Protein 3SG0 (pdb70)

Organism: Rhodopseudomonas palustris (strain HaA2) (NCBI:txid316058)

Structure (mmCIF, N/CA/C/O backbone):
data_3SG0
#
_entry.id   3SG0
#
_cell.length_a   62.494
_cell.length_b   70.301
_cell.length_c   98.265
_cell.angle_alpha   90.00
_cell.angle_beta   90.00
_cell.angle_gamma   90.00
#
_symmetry.space_group_name_H-M   'P 21 21 21'
#
loop_
_entity.id
_entity.type
_entity.pdbx_description
1 polymer 'Extracellular ligand-binding receptor'
2 non-polymer 'BENZOYL-FORMIC ACID'
3 water water
#
loop_
_atom_site.group_PDB
_atom_site.id
_atom_site.type_symbol
_atom_site.label_atom_id
_atom_site.label_alt_id
_atom_site.label_comp_id
_atom_site.label_asym_id
_atom_site.label_entity_id
_atom_site.label_seq_id
_atom_site.pdbx_PDB_ins_code
_atom_site.Cartn_x
_atom_site.Cartn_y
_atom_site.Cartn_z
_atom_site.occupancy
_atom_site.B_iso_or_equiv
_atom_site.auth_seq_id
_atom_site.auth_comp_id
_atom_site.auth_asym_id
_atom_site.auth_atom_id
_atom_site.pdbx_PDB_model_num
ATOM 1 N N . GLN A 1 25 ? 19.734 -48.183 -17.151 1.00 45.50 22 GLN A N 1
ATOM 2 C CA . GLN A 1 25 ? 20.704 -47.155 -16.789 1.00 43.83 22 GLN A CA 1
ATOM 3 C C . GLN A 1 25 ? 20.015 -45.826 -16.488 1.00 39.92 22 GLN A C 1
ATOM 4 O O . GLN A 1 25 ? 19.018 -45.475 -17.121 1.00 41.39 22 GLN A O 1
ATOM 6 N N . ALA A 1 26 ? 20.551 -45.090 -15.519 1.00 33.49 23 ALA A N 1
ATOM 7 C CA . ALA A 1 26 ? 19.994 -43.793 -15.149 1.00 29.01 23 ALA A CA 1
ATOM 8 C C . ALA A 1 26 ? 20.079 -42.805 -16.307 1.00 24.71 23 ALA A C 1
ATOM 9 O O . ALA A 1 26 ? 21.062 -42.787 -17.047 1.00 25.30 23 ALA A O 1
ATOM 11 N N . GLU A 1 27 ? 19.035 -41.995 -16.461 1.00 21.09 24 GLU A N 1
ATOM 12 C CA . GLU A 1 27 ? 19.050 -40.881 -17.397 1.00 19.00 24 GLU A CA 1
ATOM 13 C C . GLU A 1 27 ? 19.847 -39.767 -16.736 1.00 13.27 24 GLU A C 1
ATOM 14 O O . GLU A 1 27 ? 20.316 -39.939 -15.616 1.00 16.65 24 GLU A O 1
ATOM 20 N N . ILE A 1 28 ? 19.997 -38.632 -17.412 1.00 12.47 25 ILE A N 1
ATOM 21 C CA . ILE A 1 28 ? 20.651 -37.480 -16.800 1.00 11.50 25 ILE A CA 1
ATOM 22 C C . ILE A 1 28 ? 19.683 -36.846 -15.807 1.00 11.96 25 ILE A C 1
ATOM 23 O O . ILE A 1 28 ? 18.500 -36.673 -16.108 1.00 13.10 25 ILE A O 1
ATOM 28 N N . LYS A 1 29 ? 20.179 -36.510 -14.621 1.00 10.59 26 LYS A N 1
ATOM 29 C CA . LYS A 1 29 ? 19.330 -35.944 -13.572 1.00 10.56 26 LYS A CA 1
ATOM 30 C C . LYS A 1 29 ? 19.900 -34.634 -13.083 1.00 10.02 26 LYS A C 1
ATOM 31 O O . LYS A 1 29 ? 21.092 -34.539 -12.780 1.00 11.10 26 LYS A O 1
ATOM 37 N N . ILE A 1 30 ? 19.053 -33.613 -13.032 1.00 9.68 27 ILE A N 1
ATOM 38 C CA . ILE A 1 30 ? 19.467 -32.276 -12.636 1.00 9.45 27 ILE A CA 1
ATOM 39 C C . ILE A 1 30 ? 18.633 -31.880 -11.427 1.00 8.68 27 ILE A C 1
ATOM 40 O O . ILE A 1 30 ? 17.395 -31.908 -11.492 1.00 10.28 27 ILE A O 1
ATOM 45 N N . GLY A 1 31 ? 19.283 -31.539 -10.321 1.00 8.64 28 GLY A N 1
ATOM 46 C CA . GLY A 1 31 ? 18.580 -31.083 -9.133 1.00 9.28 28 GLY A CA 1
ATOM 47 C C . GLY A 1 31 ? 18.619 -29.578 -9.036 1.00 9.27 28 GLY A C 1
ATOM 48 O O . GLY A 1 31 ? 19.652 -28.973 -9.326 1.00 10.81 28 GLY A O 1
ATOM 49 N N . ILE A 1 32 ? 17.516 -28.967 -8.618 1.00 8.45 29 ILE A N 1
ATOM 50 C CA . ILE A 1 32 ? 17.438 -27.518 -8.503 1.00 9.00 29 ILE A CA 1
ATOM 51 C C . ILE A 1 32 ? 16.804 -27.154 -7.167 1.00 8.51 29 ILE A C 1
ATOM 52 O O . ILE A 1 32 ? 15.764 -27.706 -6.802 1.00 9.49 29 ILE A O 1
ATOM 57 N N . THR A 1 33 ? 17.437 -26.252 -6.428 1.00 7.86 30 THR A N 1
ATOM 58 C CA . THR A 1 33 ? 16.818 -25.644 -5.258 1.00 8.16 30 THR A CA 1
ATOM 59 C C . THR A 1 33 ? 16.753 -24.150 -5.503 1.00 7.93 30 THR A C 1
ATOM 60 O O . THR A 1 33 ? 17.735 -23.530 -5.930 1.00 8.39 30 THR A O 1
ATOM 72 N N . SER A 1 35 ? 14.577 -20.242 -4.323 1.00 7.91 32 SER A N 1
ATOM 73 C CA . SER A 1 35 ? 13.823 -19.537 -3.293 1.00 8.42 32 SER A CA 1
ATOM 74 C C . SER A 1 35 ? 12.473 -19.088 -3.843 1.00 8.51 32 SER A C 1
ATOM 75 O O . SER A 1 35 ? 12.254 -17.920 -4.123 1.00 9.18 32 SER A O 1
ATOM 78 N N . ALA A 1 36 ? 11.583 -20.052 -4.043 1.00 8.50 33 ALA A N 1
ATOM 79 C CA . ALA A 1 36 ? 10.282 -19.789 -4.653 1.00 9.72 33 ALA A CA 1
ATOM 80 C C . ALA A 1 36 ? 9.287 -19.147 -3.690 1.00 10.38 33 ALA A C 1
ATOM 81 O O . ALA A 1 36 ? 8.261 -18.624 -4.119 1.00 14.15 33 ALA A O 1
ATOM 83 N N . SER A 1 37 ? 9.589 -19.182 -2.400 1.00 9.17 34 SER A N 1
ATOM 84 C CA . SER A 1 37 ? 8.814 -18.480 -1.385 1.00 9.38 34 SER A CA 1
ATOM 85 C C . SER A 1 37 ? 9.806 -17.811 -0.437 1.00 9.56 34 SER A C 1
ATOM 86 O O . SER A 1 37 ? 11.020 -18.019 -0.546 1.00 9.55 34 SER A O 1
ATOM 89 N N . GLY A 1 38 ? 9.307 -16.983 0.476 1.00 9.41 35 GLY A N 1
ATOM 90 C CA . GLY A 1 38 ? 10.169 -16.174 1.320 1.00 9.56 35 GLY A CA 1
ATOM 91 C C . GLY A 1 38 ? 10.554 -14.887 0.615 1.00 8.31 35 GLY A C 1
ATOM 92 O O . GLY A 1 38 ? 10.050 -14.589 -0.464 1.00 8.72 35 GLY A O 1
ATOM 93 N N . PRO A 1 39 ? 11.473 -14.119 1.206 1.00 8.40 36 PRO A N 1
ATOM 94 C CA . PRO A 1 39 ? 11.811 -12.818 0.608 1.00 9.30 36 PRO A CA 1
ATOM 95 C C . PRO A 1 39 ? 12.562 -12.915 -0.724 1.00 8.20 36 PRO A C 1
ATOM 96 O O . PRO A 1 39 ? 12.733 -11.896 -1.403 1.00 8.67 36 PRO A O 1
ATOM 100 N N . GLY A 1 40 ? 12.996 -14.114 -1.097 1.00 7.85 37 GLY A N 1
ATOM 101 C CA . GLY A 1 40 ? 13.594 -14.328 -2.400 1.00 7.97 37 GLY A CA 1
ATOM 102 C C . GLY A 1 40 ? 12.612 -14.668 -3.502 1.00 8.03 37 GLY A C 1
ATOM 103 O O . GLY A 1 40 ? 13.057 -14.929 -4.621 1.00 8.18 37 GLY A O 1
ATOM 104 N N . ALA A 1 41 ? 11.307 -14.648 -3.228 1.00 8.02 38 ALA A N 1
ATOM 105 C CA . ALA A 1 41 ? 10.313 -15.162 -4.171 1.00 8.19 38 ALA A CA 1
ATOM 106 C C . ALA A 1 41 ? 10.348 -14.522 -5.556 1.00 8.02 38 ALA A C 1
ATOM 107 O O . ALA A 1 41 ? 10.088 -15.210 -6.548 1.00 8.88 38 ALA A O 1
ATOM 109 N N . ALA A 1 42 ? 10.633 -13.228 -5.647 1.00 8.21 39 ALA A N 1
ATOM 110 C CA . ALA A 1 42 ? 10.669 -12.596 -6.964 1.00 8.42 39 ALA A CA 1
ATOM 111 C C . ALA A 1 42 ? 11.843 -13.095 -7.810 1.00 8.66 39 ALA A C 1
ATOM 112 O O . ALA A 1 42 ? 11.888 -12.859 -9.027 1.00 9.32 39 ALA A O 1
ATOM 114 N N . LEU A 1 43 ? 12.793 -13.771 -7.163 1.00 8.32 40 LEU A N 1
ATOM 115 C CA . LEU A 1 43 ? 13.899 -14.413 -7.865 1.00 8.19 40 LEU A CA 1
ATOM 116 C C . LEU A 1 43 ? 13.590 -15.888 -8.121 1.00 8.61 40 LEU A C 1
ATOM 117 O O . LEU A 1 43 ? 13.751 -16.387 -9.237 1.00 8.91 40 LEU A O 1
ATOM 122 N N . GLY A 1 44 ? 13.140 -16.604 -7.095 1.00 8.38 41 GLY A N 1
ATOM 123 C CA . GLY A 1 44 ? 12.941 -18.035 -7.228 1.00 9.07 41 GLY A CA 1
ATOM 124 C C . GLY A 1 44 ? 11.690 -18.472 -7.959 1.00 8.99 41 GLY A C 1
ATOM 125 O O . GLY A 1 44 ? 11.683 -19.535 -8.582 1.00 10.02 41 GLY A O 1
ATOM 126 N N . GLN A 1 45 ? 10.620 -17.691 -7.891 1.00 9.17 42 GLN A N 1
ATOM 127 C CA . GLN A 1 45 ? 9.416 -18.065 -8.625 1.00 10.47 42 GLN A CA 1
ATOM 128 C C . GLN A 1 45 ? 9.637 -18.099 -10.143 1.00 9.38 42 GLN A C 1
ATOM 129 O O . GLN A 1 45 ? 9.228 -19.046 -10.801 1.00 9.92 42 GLN A O 1
ATOM 135 N N . PRO A 1 46 ? 10.298 -17.073 -10.708 1.00 9.62 43 PRO A N 1
ATOM 136 C CA . PRO A 1 46 ? 10.624 -17.132 -12.138 1.00 9.35 43 PRO A CA 1
ATOM 137 C C . PRO A 1 46 ? 11.452 -18.371 -12.485 1.00 8.18 43 PRO A C 1
ATOM 138 O O . PRO A 1 46 ? 11.273 -18.964 -13.551 1.00 9.44 43 PRO A O 1
ATOM 142 N N . GLN A 1 47 ? 12.363 -18.748 -11.598 1.00 8.04 44 GLN A N 1
ATOM 143 C CA . GLN A 1 47 ? 13.181 -19.939 -11.801 1.00 8.35 44 GLN A CA 1
ATOM 144 C C . GLN A 1 47 ? 12.311 -21.195 -11.782 1.00 8.53 44 GLN A C 1
ATOM 145 O O . GLN A 1 47 ? 12.441 -22.058 -12.642 1.00 9.39 44 GLN A O 1
ATOM 151 N N . SER A 1 48 ? 11.388 -21.274 -10.835 1.00 9.41 45 SER A N 1
ATOM 152 C CA A SER A 1 48 ? 10.476 -22.409 -10.757 0.68 10.01 45 SER A CA 1
ATOM 153 C CA B SER A 1 48 ? 10.493 -22.423 -10.764 0.32 9.85 45 SER A CA 1
ATOM 154 C C . SER A 1 48 ? 9.684 -22.564 -12.053 1.00 9.87 45 SER A C 1
ATOM 155 O O . SER A 1 48 ? 9.467 -23.675 -12.539 1.00 11.45 45 SER A O 1
ATOM 160 N N . LYS A 1 49 ? 9.250 -21.441 -12.621 1.00 9.65 46 LYS A N 1
ATOM 161 C CA . LYS A 1 49 ? 8.458 -21.458 -13.848 1.00 10.59 46 LYS A CA 1
ATOM 162 C C . LYS A 1 49 ? 9.275 -21.758 -15.092 1.00 10.34 46 LYS A C 1
ATOM 163 O O . LYS A 1 49 ? 8.737 -22.163 -16.119 1.00 11.60 46 LYS A O 1
ATOM 169 N N . THR A 1 50 ? 10.585 -21.577 -14.990 1.00 9.70 47 THR A N 1
ATOM 170 C CA . THR A 1 50 ? 11.485 -21.850 -16.103 1.00 9.83 47 THR A CA 1
ATOM 171 C C . THR A 1 50 ? 11.778 -23.344 -16.268 1.00 10.18 47 THR A C 1
ATOM 172 O O . THR A 1 50 ? 12.119 -23.793 -17.360 1.00 10.62 47 THR A O 1
ATOM 176 N N . VAL A 1 51 ? 11.618 -24.119 -15.194 1.00 10.29 48 VAL A N 1
ATOM 177 C CA . VAL A 1 51 ? 11.949 -25.541 -15.247 1.00 10.83 48 VAL A CA 1
ATOM 178 C C . VAL A 1 51 ? 11.261 -26.245 -16.419 1.00 11.13 48 VAL A C 1
ATOM 179 O O . VAL A 1 51 ? 11.892 -27.021 -17.138 1.00 12.51 48 VAL A O 1
ATOM 183 N N . ALA A 1 52 ? 9.979 -25.955 -16.628 1.00 11.21 49 ALA A N 1
ATOM 184 C CA . ALA A 1 52 ? 9.205 -26.617 -17.674 1.00 12.49 49 ALA A CA 1
ATOM 185 C C . ALA A 1 52 ? 9.690 -26.287 -19.083 1.00 12.44 49 ALA A C 1
ATOM 186 O O . ALA A 1 52 ? 9.315 -26.966 -20.047 1.00 14.44 49 ALA A O 1
ATOM 188 N N . ALA A 1 53 ? 10.502 -25.241 -19.211 1.00 12.13 50 ALA A N 1
ATOM 189 C CA . ALA A 1 53 ? 11.015 -24.814 -20.508 1.00 12.53 50 ALA A CA 1
ATOM 190 C C . ALA A 1 53 ? 12.366 -25.437 -20.836 1.00 12.37 50 ALA A C 1
ATOM 191 O O . ALA A 1 53 ? 12.867 -25.277 -21.940 1.00 12.93 50 ALA A O 1
ATOM 193 N N . LEU A 1 54 ? 12.958 -26.144 -19.877 1.00 12.82 51 LEU A N 1
ATOM 194 C CA . LEU A 1 54 ? 14.305 -26.683 -20.047 1.00 12.45 51 LEU A CA 1
ATOM 195 C C . LEU A 1 54 ? 14.299 -27.925 -20.930 1.00 14.43 51 LEU A C 1
ATOM 196 O O . LEU A 1 54 ? 13.302 -28.633 -20.994 1.00 15.03 51 LEU A O 1
ATOM 201 N N . PRO A 1 55 ? 15.422 -28.193 -21.618 1.00 15.25 52 PRO A N 1
ATOM 202 C CA . PRO A 1 55 ? 15.455 -29.306 -22.574 1.00 17.24 52 PRO A CA 1
ATOM 203 C C . PRO A 1 55 ? 15.262 -30.667 -21.906 1.00 17.23 52 PRO A C 1
ATOM 204 O O . PRO A 1 55 ? 15.877 -30.938 -20.875 1.00 18.99 52 PRO A O 1
ATOM 208 N N . LYS A 1 56 ? 14.425 -31.513 -22.493 1.00 18.64 53 LYS A N 1
ATOM 209 C CA A LYS A 1 56 ? 14.126 -32.815 -21.909 0.56 20.43 53 LYS A CA 1
ATOM 210 C CA B LYS A 1 56 ? 14.119 -32.815 -21.913 0.44 21.02 53 LYS A CA 1
ATOM 211 C C . LYS A 1 56 ? 15.010 -33.923 -22.471 1.00 15.29 53 LYS A C 1
ATOM 212 O O . LYS A 1 56 ? 14.953 -35.062 -22.017 1.00 15.58 53 LYS A O 1
ATOM 223 N N . GLU A 1 57 ? 15.833 -33.573 -23.451 1.00 15.51 54 GLU A N 1
ATOM 224 C CA . GLU A 1 57 ? 16.809 -34.503 -24.000 1.00 15.80 54 GLU A CA 1
ATOM 225 C C . G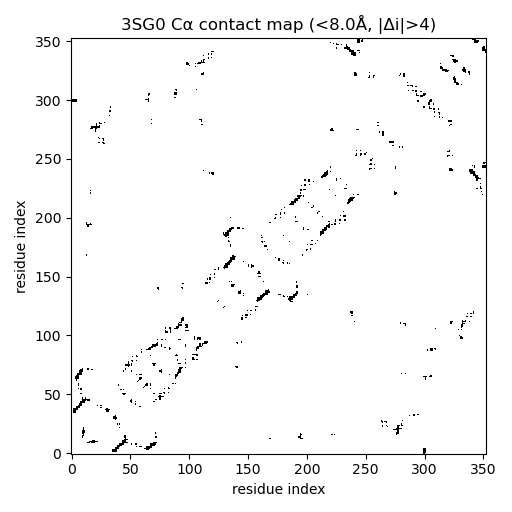LU A 1 57 ? 18.067 -33.733 -24.368 1.00 15.43 54 GLU A C 1
ATOM 226 O O . GLU A 1 57 ? 17.993 -32.666 -24.973 1.00 16.92 54 GLU A O 1
ATOM 232 N N . ILE A 1 58 ? 19.222 -34.273 -23.995 1.00 14.80 55 ILE A N 1
ATOM 233 C CA . ILE A 1 58 ? 20.502 -33.656 -24.325 1.00 14.75 55 ILE A CA 1
ATOM 234 C C . ILE A 1 58 ? 21.488 -34.758 -24.670 1.00 13.89 55 ILE A C 1
ATOM 235 O O . ILE A 1 58 ? 21.601 -35.736 -23.938 1.00 14.79 55 ILE A O 1
ATOM 240 N N . GLY A 1 59 ? 22.198 -34.601 -25.783 1.00 17.03 56 GLY A N 1
ATOM 241 C CA . GLY A 1 59 ? 23.198 -35.578 -26.187 1.00 16.33 56 GLY A CA 1
ATOM 242 C C . GLY A 1 59 ? 22.621 -36.962 -26.424 1.00 17.55 56 GLY A C 1
ATOM 243 O O . GLY A 1 59 ? 23.329 -37.964 -26.319 1.00 18.06 56 GLY A O 1
ATOM 244 N N . GLY A 1 60 ? 21.329 -37.020 -26.734 1.00 18.13 57 GLY A N 1
ATOM 245 C CA . GLY A 1 60 ? 20.652 -38.282 -26.975 1.00 21.82 57 GLY A CA 1
ATOM 246 C C . GLY A 1 60 ? 20.124 -38.957 -25.722 1.00 24.93 57 GLY A C 1
ATOM 247 O O . GLY A 1 60 ? 19.538 -40.040 -25.789 1.00 26.90 57 GLY A O 1
ATOM 248 N N . GLU A 1 61 ? 20.325 -38.317 -24.573 1.00 17.93 58 GLU A N 1
ATOM 249 C CA . GLU A 1 61 ? 19.878 -38.870 -23.303 1.00 17.75 58 GLU A CA 1
ATOM 250 C C . GLU A 1 61 ? 18.710 -38.078 -22.751 1.00 15.87 58 GLU A C 1
ATOM 251 O O . GLU A 1 61 ? 18.666 -36.850 -22.874 1.00 16.01 58 GLU A O 1
ATOM 257 N N . LYS A 1 62 ? 17.774 -38.776 -22.122 1.00 15.45 59 LYS A N 1
ATOM 258 C CA A LYS A 1 62 ? 16.694 -38.105 -21.415 0.55 16.15 59 LYS A CA 1
ATOM 259 C CA B LYS A 1 62 ? 16.693 -38.107 -21.416 0.45 16.96 59 LYS A CA 1
ATOM 260 C C . LYS A 1 62 ? 17.256 -37.338 -20.225 1.00 14.58 59 LYS A C 1
ATOM 261 O O . LYS A 1 62 ? 18.224 -37.773 -19.598 1.00 14.38 59 LYS A O 1
ATOM 272 N N . VAL A 1 63 ? 16.645 -36.198 -19.928 1.00 12.98 60 VAL A N 1
ATOM 273 C CA . VAL A 1 63 ? 17.029 -35.384 -18.785 1.00 12.82 60 VAL A CA 1
ATOM 274 C C . VAL A 1 63 ? 15.798 -35.197 -17.912 1.00 15.21 60 VAL A C 1
ATOM 275 O O . VAL A 1 63 ? 14.729 -34.833 -18.410 1.00 16.35 60 VAL A O 1
ATOM 279 N N . THR A 1 64 ? 15.942 -35.470 -16.619 1.00 12.62 61 THR A N 1
ATOM 280 C CA . THR A 1 64 ? 14.872 -35.284 -15.653 1.00 12.21 61 THR A CA 1
ATOM 281 C C . THR A 1 64 ? 15.303 -34.218 -14.648 1.00 11.49 61 THR A C 1
ATOM 282 O O . THR A 1 64 ? 16.429 -34.258 -14.141 1.00 11.87 61 THR A O 1
ATOM 286 N N . TYR A 1 65 ? 14.404 -33.281 -14.354 1.00 11.48 62 TYR A N 1
ATOM 287 C CA . TYR A 1 65 ? 14.666 -32.196 -13.418 1.00 10.84 62 TYR A CA 1
ATOM 288 C C . TYR A 1 65 ? 13.913 -32.441 -12.124 1.00 11.11 62 TYR A C 1
ATOM 289 O O . TYR A 1 65 ? 12.748 -32.852 -12.141 1.00 13.06 62 TYR A O 1
ATOM 298 N N . PHE A 1 66 ? 14.582 -32.180 -11.007 1.00 10.31 63 PHE A N 1
ATOM 299 C CA . PHE A 1 66 ? 13.999 -32.311 -9.680 1.00 10.75 63 PHE A CA 1
ATOM 300 C C . PHE A 1 66 ? 14.131 -30.977 -8.989 1.00 10.17 63 PHE A C 1
ATOM 301 O O . PHE A 1 66 ? 15.220 -30.632 -8.528 1.00 12.45 63 PHE A O 1
ATOM 309 N N . ALA A 1 67 ? 13.039 -30.220 -8.925 1.00 11.04 64 ALA A N 1
ATOM 310 C CA . ALA A 1 67 ? 13.053 -28.854 -8.421 1.00 11.84 64 ALA A CA 1
ATOM 311 C C . ALA A 1 67 ? 12.392 -28.768 -7.051 1.00 11.36 64 ALA A C 1
ATOM 312 O O . ALA A 1 67 ? 11.305 -29.315 -6.844 1.00 14.23 64 ALA A O 1
ATOM 314 N N . LEU A 1 68 ? 13.045 -28.080 -6.123 1.00 9.80 65 LEU A N 1
ATOM 315 C CA . LEU A 1 68 ? 12.580 -27.952 -4.747 1.00 11.14 65 LEU A CA 1
ATOM 316 C C . LEU A 1 68 ? 12.652 -26.506 -4.300 1.00 9.60 65 LEU A C 1
ATOM 317 O O . LEU A 1 68 ? 13.607 -25.796 -4.612 1.00 11.24 65 LEU A O 1
ATOM 322 N N . ASP A 1 69 ? 11.650 -26.074 -3.547 1.00 10.19 66 ASP A N 1
ATOM 323 C CA . ASP A 1 69 ? 11.640 -24.747 -2.951 1.00 8.89 66 ASP A CA 1
ATOM 324 C C . ASP A 1 69 ? 12.446 -24.781 -1.653 1.00 8.57 66 ASP A C 1
ATOM 325 O O . ASP A 1 69 ? 12.243 -25.662 -0.810 1.00 10.41 66 ASP A O 1
ATOM 330 N N . ASP A 1 70 ? 13.366 -23.837 -1.481 1.00 8.77 67 ASP A N 1
ATOM 331 C CA . ASP A 1 70 ? 14.100 -23.711 -0.222 1.00 8.72 67 ASP A CA 1
ATOM 332 C C . ASP A 1 70 ? 13.604 -22.574 0.665 1.00 8.70 67 ASP A C 1
ATOM 333 O O . ASP A 1 70 ? 14.174 -22.330 1.722 1.00 9.11 67 ASP A O 1
ATOM 338 N N . GLU A 1 71 ? 12.549 -21.881 0.242 1.00 8.78 68 GLU A N 1
ATOM 339 C CA . GLU A 1 71 ? 11.877 -20.907 1.105 1.00 8.79 68 GLU A CA 1
ATOM 340 C C . GLU A 1 71 ? 12.785 -19.737 1.471 1.00 8.67 68 GLU A C 1
ATOM 341 O O . GLU A 1 71 ? 12.521 -19.033 2.443 1.00 10.24 68 GLU A O 1
ATOM 347 N N . SER A 1 72 ? 13.836 -19.505 0.686 1.00 8.67 69 SER A N 1
ATOM 348 C CA . SER A 1 72 ? 14.832 -18.468 1.009 1.00 8.89 69 SER A CA 1
ATOM 349 C C . SER A 1 72 ? 15.582 -18.784 2.305 1.00 8.95 69 SER A C 1
ATOM 350 O O . SER A 1 72 ? 16.101 -17.876 2.953 1.00 10.64 69 SER A O 1
ATOM 353 N N . ASP A 1 73 ? 15.659 -20.063 2.667 1.00 9.41 70 ASP A N 1
ATOM 354 C CA A ASP A 1 73 ? 16.245 -20.461 3.938 0.57 10.40 70 ASP A CA 1
ATOM 355 C CA B ASP A 1 73 ? 16.206 -20.504 3.949 0.43 10.30 70 ASP A CA 1
ATOM 356 C C . ASP A 1 73 ? 17.470 -21.340 3.723 1.00 9.06 70 ASP A C 1
ATOM 357 O O . ASP A 1 73 ? 17.391 -22.395 3.095 1.00 9.53 70 ASP A O 1
ATOM 366 N N . PRO A 1 74 ? 18.633 -20.897 4.239 1.00 9.22 71 PRO A N 1
ATOM 367 C CA . PRO A 1 74 ? 19.849 -21.693 4.011 1.00 10.81 71 PRO A CA 1
ATOM 368 C C . PRO A 1 74 ? 19.758 -23.123 4.541 1.00 10.35 71 PRO A C 1
ATOM 369 O O . PRO A 1 74 ? 20.277 -24.042 3.911 1.00 10.86 71 PRO A O 1
ATOM 373 N N . THR A 1 75 ? 19.095 -23.326 5.672 1.00 10.53 72 THR A N 1
ATOM 374 C CA . THR A 1 75 ? 18.984 -24.668 6.235 1.00 12.02 72 THR A CA 1
ATOM 375 C C . THR A 1 75 ? 18.174 -25.575 5.308 1.00 10.50 72 THR A C 1
ATOM 376 O O . THR A 1 75 ? 18.539 -26.727 5.053 1.00 11.63 72 THR A O 1
ATOM 380 N N . LYS A 1 76 ? 17.067 -25.053 4.795 1.00 10.80 73 LYS A N 1
ATOM 381 C CA . LYS A 1 76 ? 16.244 -25.830 3.889 1.00 10.01 73 LYS A CA 1
ATOM 382 C C . LYS A 1 76 ? 16.954 -26.104 2.565 1.00 8.99 73 LYS A C 1
ATOM 383 O O . LYS A 1 76 ? 16.805 -27.176 1.996 1.00 9.95 73 LYS A O 1
ATOM 389 N N . ALA A 1 77 ? 17.708 -25.134 2.066 1.00 9.14 74 ALA A N 1
ATOM 390 C CA . ALA A 1 77 ? 18.457 -25.352 0.834 1.00 8.96 74 ALA A CA 1
ATOM 391 C C . ALA A 1 77 ? 19.473 -26.475 1.020 1.00 8.60 74 ALA A C 1
ATOM 392 O O . ALA A 1 77 ? 19.650 -27.304 0.135 1.00 8.74 74 ALA A O 1
ATOM 394 N N . ALA A 1 78 ? 20.152 -26.491 2.163 1.00 9.64 75 ALA A N 1
ATOM 395 C CA . ALA A 1 78 ? 21.120 -27.548 2.437 1.00 9.90 75 ALA A CA 1
ATOM 396 C C . ALA A 1 78 ? 20.436 -28.910 2.513 1.00 10.07 75 ALA A C 1
ATOM 397 O O . ALA A 1 78 ? 20.951 -29.902 1.993 1.00 10.85 75 ALA A O 1
ATOM 399 N N . GLN A 1 79 ? 19.269 -28.957 3.152 1.00 10.55 76 GLN A N 1
ATOM 400 C CA . GLN A 1 79 ? 18.479 -30.183 3.179 1.00 10.99 76 GLN A CA 1
ATOM 401 C C . GLN A 1 79 ? 18.073 -30.628 1.776 1.00 10.54 76 GLN A C 1
ATOM 402 O O . GLN A 1 79 ? 18.187 -31.800 1.427 1.00 11.08 76 GLN A O 1
ATOM 408 N N . ASN A 1 80 ? 17.593 -29.684 0.974 1.00 9.91 77 ASN A N 1
ATOM 409 C CA . ASN A 1 80 ? 17.244 -29.976 -0.410 1.00 11.02 77 ASN A CA 1
ATOM 410 C C . ASN A 1 80 ? 18.429 -30.550 -1.173 1.00 9.11 77 ASN A C 1
ATOM 411 O O . ASN A 1 80 ? 18.307 -31.549 -1.874 1.00 10.37 77 ASN A O 1
ATOM 416 N N . ALA A 1 81 ? 19.580 -29.903 -1.043 1.00 9.23 78 ALA A N 1
ATOM 417 C CA . ALA A 1 81 ? 20.774 -30.340 -1.756 1.00 9.59 78 ALA A CA 1
ATOM 418 C C . ALA A 1 81 ? 21.171 -31.747 -1.335 1.00 10.25 78 ALA A C 1
ATOM 419 O O . ALA A 1 81 ? 21.476 -32.585 -2.173 1.00 10.95 78 ALA A O 1
ATOM 421 N N . ARG A 1 82 ? 21.172 -32.011 -0.033 1.00 10.65 79 ARG A N 1
ATOM 422 C CA . ARG A 1 82 ? 21.570 -33.331 0.436 1.00 11.78 79 ARG A CA 1
ATOM 423 C C . ARG A 1 82 ? 20.611 -34.406 -0.058 1.00 12.58 79 ARG A C 1
ATOM 424 O O . ARG A 1 82 ? 21.043 -35.510 -0.389 1.00 12.96 79 ARG A O 1
ATOM 432 N N . LYS A 1 83 ? 19.320 -34.095 -0.126 1.00 12.02 80 LYS A N 1
ATOM 433 C CA A LYS A 1 83 ? 18.342 -35.040 -0.657 0.63 13.00 80 LYS A CA 1
ATOM 434 C CA B LYS A 1 83 ? 18.349 -35.047 -0.656 0.37 13.38 80 LYS A CA 1
ATOM 435 C C . LYS A 1 83 ? 18.600 -35.308 -2.137 1.00 12.87 80 LYS A C 1
ATOM 436 O O . LYS A 1 83 ? 18.622 -36.458 -2.580 1.00 15.10 80 LYS A O 1
ATOM 447 N N . LEU A 1 84 ? 18.796 -34.241 -2.902 1.00 12.19 81 LEU A N 1
ATOM 448 C CA . LEU A 1 84 ? 19.035 -34.366 -4.336 1.00 13.61 81 LEU A CA 1
ATOM 449 C C . LEU A 1 84 ? 20.333 -35.123 -4.631 1.00 13.92 81 LEU A C 1
ATOM 450 O O . LEU A 1 84 ? 20.397 -35.930 -5.569 1.00 14.91 81 LEU A O 1
ATOM 455 N N . LEU A 1 85 ? 21.362 -34.874 -3.830 1.00 12.90 82 LEU A N 1
ATOM 456 C CA . LEU A 1 85 ? 22.664 -35.497 -4.047 1.00 14.91 82 LEU A CA 1
ATOM 457 C C . LEU A 1 85 ? 22.677 -36.944 -3.557 1.00 16.93 82 LEU A C 1
ATOM 458 O O . LEU A 1 85 ? 23.116 -37.851 -4.272 1.00 18.38 82 LEU A O 1
ATOM 463 N N . SER A 1 86 ? 22.180 -37.174 -2.346 1.00 17.13 83 SER A N 1
ATOM 464 C CA . SER A 1 86 ? 22.313 -38.489 -1.727 1.00 20.56 83 SER A CA 1
ATOM 465 C C . SER A 1 86 ? 21.211 -39.457 -2.140 1.00 18.10 83 SER A C 1
ATOM 466 O O . SER A 1 86 ? 21.445 -40.666 -2.221 1.00 23.09 83 SER A O 1
ATOM 469 N N . GLU A 1 87 ? 20.015 -38.941 -2.396 1.00 20.99 84 GLU A N 1
ATOM 470 C CA . GLU A 1 87 ? 18.881 -39.786 -2.754 1.00 20.53 84 GLU A CA 1
ATOM 471 C C . GLU A 1 87 ? 18.676 -39.926 -4.263 1.00 20.62 84 GLU A C 1
ATOM 472 O O . GLU A 1 87 ? 18.570 -41.038 -4.780 1.00 23.26 84 GLU A O 1
ATOM 478 N N . GLU A 1 88 ? 18.634 -38.804 -4.972 1.00 17.44 85 GLU A N 1
ATOM 479 C CA A GLU A 1 88 ? 18.422 -38.834 -6.415 0.55 18.43 85 GLU A CA 1
ATOM 480 C CA B GLU A 1 88 ? 18.422 -38.822 -6.413 0.45 18.42 85 GLU A CA 1
ATOM 481 C C . GLU A 1 88 ? 19.733 -38.989 -7.186 1.00 16.16 85 GLU A C 1
ATOM 482 O O . GLU A 1 88 ? 19.728 -39.329 -8.366 1.00 17.76 85 GLU A O 1
ATOM 493 N N . LYS A 1 89 ? 20.855 -38.746 -6.514 1.00 14.58 86 LYS A N 1
ATOM 494 C CA . LYS A 1 89 ? 22.175 -38.848 -7.140 1.00 14.07 86 LYS A CA 1
ATOM 495 C C . LYS A 1 89 ? 22.266 -38.012 -8.415 1.00 12.71 86 LYS A C 1
ATOM 496 O O . LYS A 1 89 ? 22.738 -38.465 -9.460 1.00 13.23 86 LYS A O 1
ATOM 502 N N . VAL A 1 90 ? 21.815 -36.769 -8.317 1.00 11.05 87 VAL A N 1
ATOM 503 C CA . VAL A 1 90 ? 21.795 -35.904 -9.481 1.00 9.93 87 VAL A CA 1
ATOM 504 C C . VAL A 1 90 ? 23.194 -35.675 -10.041 1.00 9.69 87 VAL A C 1
ATOM 505 O O . VAL A 1 90 ? 24.192 -35.653 -9.310 1.00 11.42 87 VAL A O 1
ATOM 509 N N . ASP A 1 91 ? 23.259 -35.506 -11.353 1.00 9.73 88 ASP A N 1
ATOM 510 C CA . ASP A 1 91 ? 24.526 -35.255 -12.018 1.00 9.06 88 ASP A CA 1
ATOM 511 C C . ASP A 1 91 ? 25.016 -33.829 -11.850 1.00 8.92 88 ASP A C 1
ATOM 512 O O . ASP A 1 91 ? 26.226 -33.581 -11.872 1.00 9.26 88 ASP A O 1
ATOM 517 N N . VAL A 1 92 ? 24.072 -32.900 -11.707 1.00 8.90 89 VAL A N 1
ATOM 518 C CA . VAL A 1 92 ? 24.366 -31.489 -11.514 1.00 8.58 89 VAL A CA 1
ATOM 519 C C . VAL A 1 92 ? 23.359 -30.932 -10.519 1.00 7.90 89 VAL A C 1
ATOM 520 O O . VAL A 1 92 ? 22.181 -31.299 -10.566 1.00 9.05 89 VAL A O 1
ATOM 524 N N . LEU A 1 93 ? 23.815 -30.051 -9.632 1.00 8.01 90 LEU A N 1
ATOM 525 C CA . LEU A 1 93 ? 22.940 -29.319 -8.720 1.00 8.08 90 LEU A CA 1
ATOM 526 C C . LEU A 1 93 ? 22.922 -27.874 -9.157 1.00 7.97 90 LEU A C 1
ATOM 527 O O . LEU A 1 93 ? 23.953 -27.341 -9.551 1.00 8.42 90 LEU A O 1
ATOM 532 N N . ILE A 1 94 ? 21.755 -27.245 -9.095 1.00 8.00 91 ILE A N 1
ATOM 533 C CA . ILE A 1 94 ? 21.599 -25.843 -9.445 1.00 7.87 91 ILE A CA 1
ATOM 534 C C . ILE A 1 94 ? 20.913 -25.126 -8.288 1.00 8.17 91 ILE A C 1
ATOM 535 O O . ILE A 1 94 ? 19.907 -25.616 -7.762 1.00 9.25 91 ILE A O 1
ATOM 540 N N . GLY A 1 95 ? 21.462 -23.993 -7.869 1.00 8.08 92 GLY A N 1
ATOM 541 C CA . GLY A 1 95 ? 20.835 -23.171 -6.844 1.00 8.36 92 GLY A CA 1
ATOM 542 C C . GLY A 1 95 ? 21.837 -22.549 -5.889 1.00 7.26 92 GLY A C 1
ATOM 543 O O . GLY A 1 95 ? 23.055 -22.678 -6.067 1.00 8.07 92 GLY A O 1
ATOM 544 N N . SER A 1 96 ? 21.358 -21.812 -4.890 1.00 7.61 93 SER A N 1
ATOM 545 C CA . SER A 1 96 ? 19.984 -21.357 -4.802 1.00 7.34 93 SER A CA 1
ATOM 546 C C . SER A 1 96 ? 19.873 -20.009 -5.525 1.00 7.55 93 SER A C 1
ATOM 547 O O . SER A 1 96 ? 20.699 -19.675 -6.385 1.00 8.13 93 SER A O 1
ATOM 550 N N . SER A 1 97 ? 18.843 -19.246 -5.169 1.00 7.60 94 SER A N 1
ATOM 551 C CA . SER A 1 97 ? 18.554 -17.956 -5.782 1.00 7.80 94 SER A CA 1
ATOM 552 C C . SER A 1 97 ? 19.281 -16.799 -5.121 1.00 7.38 94 SER A C 1
ATOM 553 O O . SER A 1 97 ? 19.460 -15.748 -5.741 1.00 7.74 94 SER A O 1
ATOM 556 N N . LEU A 1 98 ? 19.629 -16.977 -3.849 1.00 7.24 95 LEU A N 1
ATOM 557 C CA . LEU A 1 98 ? 20.167 -15.903 -3.016 1.00 7.48 95 LEU A CA 1
ATOM 558 C C . LEU A 1 98 ? 21.527 -16.295 -2.481 1.00 7.19 95 LEU A C 1
ATOM 559 O O . LEU A 1 98 ? 21.815 -17.482 -2.310 1.00 8.09 95 LEU A O 1
ATOM 564 N N . THR A 1 99 ? 22.343 -15.297 -2.180 1.00 7.60 96 THR A N 1
ATOM 565 C CA . THR A 1 99 ? 23.688 -15.532 -1.694 1.00 8.12 96 THR A CA 1
ATOM 566 C C . THR A 1 99 ? 23.744 -16.257 -0.340 1.00 7.97 96 THR A C 1
ATOM 567 O O . THR A 1 99 ? 24.436 -17.266 -0.222 1.00 8.50 96 THR A O 1
ATOM 571 N N . PRO A 1 100 ? 23.029 -15.772 0.691 1.00 8.36 97 PRO A N 1
ATOM 572 C CA A PRO A 1 100 ? 23.105 -16.473 1.980 0.58 9.72 97 PRO A CA 1
ATOM 573 C CA B PRO A 1 100 ? 23.122 -16.478 1.975 0.42 9.29 97 PRO A CA 1
ATOM 574 C C . PRO A 1 100 ? 22.632 -17.924 1.880 1.00 8.95 97 PRO A C 1
ATOM 575 O O . PRO A 1 100 ? 23.121 -18.803 2.593 1.00 9.92 97 PRO A O 1
ATOM 582 N N . VAL A 1 101 ? 21.665 -18.166 1.010 1.00 8.58 98 VAL A N 1
ATOM 583 C CA . VAL A 1 101 ? 21.096 -19.495 0.847 1.00 9.10 98 VAL A CA 1
ATOM 584 C C . VAL A 1 101 ? 22.056 -20.409 0.088 1.00 8.55 98 VAL A C 1
ATOM 585 O O . VAL A 1 101 ? 22.133 -21.613 0.351 1.00 10.59 98 VAL A O 1
ATOM 589 N N . SER A 1 102 ? 22.809 -19.826 -0.842 1.00 8.27 99 SER A N 1
ATOM 590 C CA . SER A 1 102 ? 23.742 -20.581 -1.681 1.00 8.24 99 SER A CA 1
ATOM 591 C C . SER A 1 102 ? 25.066 -20.917 -1.011 1.00 8.86 99 SER A C 1
ATOM 592 O O . SER A 1 102 ? 25.682 -21.928 -1.335 1.00 8.59 99 SER A O 1
ATOM 595 N N . LEU A 1 103 ? 25.528 -20.059 -0.109 1.00 9.15 100 LEU A N 1
ATOM 596 C CA . LEU A 1 103 ? 26.844 -20.252 0.492 1.00 9.87 100 LEU A CA 1
ATOM 597 C C . LEU A 1 103 ? 27.096 -21.652 1.068 1.00 10.50 100 LEU A C 1
ATOM 598 O O . LEU A 1 103 ? 28.128 -22.247 0.775 1.00 11.21 100 LEU A O 1
ATOM 603 N N . PRO A 1 104 ? 26.162 -22.192 1.866 1.00 10.07 101 PRO A N 1
ATOM 604 C CA . PRO A 1 104 ? 26.405 -23.524 2.438 1.00 11.14 101 PRO A CA 1
ATOM 605 C C . PRO A 1 104 ? 26.426 -24.626 1.387 1.00 10.23 101 PRO A C 1
ATOM 606 O O . PRO A 1 104 ? 26.925 -25.719 1.669 1.00 11.73 101 PRO A O 1
ATOM 610 N N . LEU A 1 105 ? 25.891 -24.370 0.200 1.00 9.58 102 LEU A N 1
ATOM 611 C CA . LEU A 1 105 ? 25.851 -25.407 -0.820 1.00 9.15 102 LEU A CA 1
ATOM 612 C C . LEU A 1 105 ? 27.216 -25.686 -1.437 1.00 8.88 102 LEU A C 1
ATOM 613 O O . LEU A 1 105 ? 27.432 -26.756 -2.008 1.00 10.01 102 LEU A O 1
ATOM 618 N N . ILE A 1 106 ? 28.129 -24.724 -1.351 1.00 9.06 103 ILE A N 1
ATOM 619 C CA . ILE A 1 106 ? 29.462 -24.906 -1.914 1.00 9.61 103 ILE A CA 1
ATOM 620 C C . ILE A 1 106 ? 30.133 -26.135 -1.316 1.00 9.43 103 ILE A C 1
ATOM 621 O O . ILE A 1 106 ? 30.608 -27.018 -2.035 1.00 10.02 103 ILE A O 1
ATOM 626 N N . ASP A 1 107 ? 30.180 -26.203 0.008 1.00 9.07 104 ASP A N 1
ATOM 627 C CA . ASP A 1 107 ? 30.848 -27.322 0.658 1.00 10.81 104 ASP A CA 1
ATOM 628 C C . ASP A 1 107 ? 30.132 -28.634 0.397 1.00 9.87 104 ASP A C 1
ATOM 629 O O . ASP A 1 107 ? 30.759 -29.685 0.255 1.00 10.47 104 ASP A O 1
ATOM 634 N N . ILE A 1 108 ? 28.810 -28.578 0.358 1.00 9.70 105 ILE A N 1
ATOM 635 C CA . ILE A 1 108 ? 28.011 -29.776 0.148 1.00 10.04 105 ILE A CA 1
ATOM 636 C C . ILE A 1 108 ? 28.244 -30.356 -1.257 1.00 9.70 105 ILE A C 1
ATOM 637 O O . ILE A 1 108 ? 28.452 -31.560 -1.426 1.00 10.02 105 ILE A O 1
ATOM 642 N N . ALA A 1 109 ? 28.229 -29.494 -2.266 1.00 9.75 106 ALA A N 1
ATOM 643 C CA . ALA A 1 109 ? 28.455 -29.937 -3.639 1.00 9.16 106 ALA A CA 1
ATOM 644 C C . ALA A 1 109 ? 29.877 -30.463 -3.811 1.00 9.47 106 ALA A C 1
ATOM 645 O O . ALA A 1 109 ? 30.092 -31.506 -4.429 1.00 9.91 106 ALA A O 1
ATOM 647 N N . ALA A 1 110 ? 30.851 -29.763 -3.238 1.00 9.60 107 ALA A N 1
ATOM 648 C CA . ALA A 1 110 ? 32.232 -30.200 -3.348 1.00 10.15 107 ALA A CA 1
ATOM 649 C C . ALA A 1 110 ? 32.424 -31.569 -2.701 1.00 10.62 107 ALA A C 1
ATOM 650 O O . ALA A 1 110 ? 33.085 -32.439 -3.268 1.00 11.46 107 ALA A O 1
ATOM 652 N N . GLU A 1 111 ? 31.854 -31.766 -1.515 1.00 10.42 108 GLU A N 1
ATOM 653 C CA . GLU A 1 111 ? 31.989 -33.045 -0.819 1.00 11.35 108 GLU A CA 1
ATOM 654 C C . GLU A 1 111 ? 31.397 -34.172 -1.660 1.00 10.78 108 GLU A C 1
ATOM 655 O O . GLU A 1 111 ? 31.918 -35.283 -1.675 1.00 12.49 108 GLU A O 1
ATOM 661 N N . ALA A 1 112 ? 30.311 -33.866 -2.363 1.00 10.47 109 ALA A N 1
ATOM 662 C CA . ALA A 1 112 ? 29.616 -34.838 -3.201 1.00 10.52 109 ALA A CA 1
ATOM 663 C C . ALA A 1 112 ? 30.214 -34.955 -4.598 1.00 10.88 109 ALA A C 1
ATOM 664 O O . ALA A 1 112 ? 29.692 -35.702 -5.433 1.00 11.49 109 ALA A O 1
ATOM 666 N N . LYS A 1 113 ? 31.284 -34.214 -4.866 1.00 9.63 110 LYS A N 1
ATOM 667 C CA A LYS A 1 113 ? 31.914 -34.231 -6.185 0.47 9.72 110 LYS A CA 1
ATOM 668 C CA B LYS A 1 113 ? 31.917 -34.191 -6.186 0.53 9.60 110 LYS A CA 1
ATOM 669 C C . LYS A 1 113 ? 30.867 -34.039 -7.281 1.00 9.88 110 LYS A C 1
ATOM 670 O O . LYS A 1 113 ? 30.816 -34.803 -8.252 1.00 9.58 110 LYS A O 1
ATOM 681 N N . THR A 1 114 ? 30.035 -33.019 -7.104 1.00 9.11 111 THR A N 1
ATOM 682 C CA . THR A 1 114 ? 28.960 -32.707 -8.029 1.00 9.22 111 THR A CA 1
ATOM 683 C C . THR A 1 114 ? 29.024 -31.228 -8.383 1.00 8.54 111 THR A C 1
ATOM 684 O O . THR A 1 114 ? 29.097 -30.384 -7.493 1.00 9.06 111 THR A O 1
ATOM 688 N N . PRO A 1 115 ? 29.011 -30.897 -9.682 1.00 7.78 112 PRO A N 1
ATOM 689 C CA . PRO A 1 115 ? 29.024 -29.477 -10.037 1.00 8.30 112 PRO A CA 1
ATOM 690 C C . PRO A 1 115 ? 27.777 -28.766 -9.521 1.00 7.87 112 PRO A C 1
ATOM 691 O O . PRO A 1 115 ? 26.664 -29.309 -9.565 1.00 8.57 112 PRO A O 1
ATOM 695 N N . LEU A 1 116 ? 27.979 -27.546 -9.038 1.00 7.42 113 LEU A N 1
ATOM 696 C CA . LEU A 1 116 ? 26.925 -26.672 -8.543 1.00 7.44 113 LEU A CA 1
ATOM 697 C C . LEU A 1 116 ? 26.873 -25.433 -9.416 1.00 7.09 113 LEU A C 1
ATOM 698 O O . LEU A 1 116 ? 27.864 -24.707 -9.508 1.00 7.93 113 LEU A O 1
ATOM 711 N N . THR A 1 118 ? 25.377 -22.091 -9.227 1.00 7.13 115 THR A N 1
ATOM 712 C CA . THR A 1 118 ? 24.630 -21.204 -8.352 1.00 7.42 115 THR A CA 1
ATOM 713 C C . THR A 1 118 ? 23.920 -20.132 -9.164 1.00 7.08 115 THR A C 1
ATOM 714 O O . THR A 1 118 ? 24.423 -19.710 -10.207 1.00 7.34 115 THR A O 1
ATOM 726 N N . ALA A 1 120 ? 22.895 -17.210 -7.658 1.00 7.39 117 ALA A N 1
ATOM 727 C CA . ALA A 1 120 ? 23.023 -15.997 -6.866 1.00 7.43 117 ALA A CA 1
ATOM 728 C C . ALA A 1 120 ? 24.202 -15.145 -7.343 1.00 6.95 117 ALA A C 1
ATOM 729 O O . ALA A 1 120 ? 24.914 -15.527 -8.278 1.00 7.84 117 ALA A O 1
ATOM 731 N N . ALA A 1 121 ? 24.404 -13.995 -6.703 1.00 7.04 118 ALA A N 1
ATOM 732 C CA . ALA A 1 121 ? 25.218 -12.930 -7.300 1.00 7.17 118 ALA A CA 1
ATOM 733 C C . ALA A 1 121 ? 26.565 -12.624 -6.652 1.00 6.94 118 ALA A C 1
ATOM 734 O O . ALA A 1 121 ? 27.459 -12.113 -7.330 1.00 7.47 118 ALA A O 1
ATOM 736 N N . ALA A 1 122 ? 26.716 -12.843 -5.349 1.00 7.37 119 ALA A N 1
ATOM 737 C CA . ALA A 1 122 ? 27.918 -12.345 -4.664 1.00 7.95 119 ALA A CA 1
ATOM 738 C C . ALA A 1 122 ? 29.206 -13.017 -5.135 1.00 7.28 119 ALA A C 1
ATOM 739 O O . ALA A 1 122 ? 29.251 -14.224 -5.338 1.00 7.63 119 ALA A O 1
ATOM 741 N N . ALA A 1 123 ? 30.263 -12.223 -5.286 1.00 7.97 120 ALA A N 1
ATOM 742 C CA . ALA A 1 123 ? 31.537 -12.737 -5.777 1.00 7.99 120 ALA A CA 1
ATOM 743 C C . ALA A 1 123 ? 32.070 -13.896 -4.943 1.00 8.21 120 ALA A C 1
ATOM 744 O O . ALA A 1 123 ? 32.673 -14.823 -5.490 1.00 8.60 120 ALA A O 1
ATOM 746 N N . ILE A 1 124 ? 31.837 -13.854 -3.632 1.00 8.21 121 ILE A N 1
ATOM 747 C CA A ILE A 1 124 ? 32.370 -14.855 -2.714 0.76 9.22 121 ILE A CA 1
ATOM 748 C CA B ILE A 1 124 ? 32.387 -14.869 -2.732 0.24 8.78 121 ILE A CA 1
ATOM 749 C C . ILE A 1 124 ? 31.884 -16.272 -3.038 1.00 8.20 121 ILE A C 1
ATOM 750 O O . ILE A 1 124 ? 32.472 -17.261 -2.592 1.00 9.77 121 ILE A O 1
ATOM 759 N N . LEU A 1 125 ? 30.804 -16.382 -3.806 1.00 8.38 122 LEU A N 1
ATOM 760 C CA . LEU A 1 125 ? 30.318 -17.706 -4.181 1.00 8.11 122 LEU A CA 1
ATOM 761 C C . LEU A 1 125 ? 31.326 -18.496 -5.019 1.00 8.16 122 LEU A C 1
ATOM 762 O O . LEU A 1 125 ? 31.332 -19.727 -4.964 1.00 9.33 122 LEU A O 1
ATOM 767 N N . VAL A 1 126 ? 32.171 -17.806 -5.793 1.00 7.94 123 VAL A N 1
ATOM 768 C CA . VAL A 1 126 ? 33.154 -18.506 -6.630 1.00 7.92 123 VAL A CA 1
ATOM 769 C C . VAL A 1 126 ? 34.563 -17.932 -6.593 1.00 8.39 123 VAL A C 1
ATOM 770 O O . VAL A 1 126 ? 35.469 -18.515 -7.195 1.00 8.97 123 VAL A O 1
ATOM 774 N N . ALA A 1 127 ? 34.762 -16.803 -5.921 1.00 8.53 124 ALA A N 1
ATOM 775 C CA . ALA A 1 127 ? 36.041 -16.095 -5.976 1.00 9.00 124 ALA A CA 1
ATOM 776 C C . ALA A 1 127 ? 36.471 -15.673 -4.583 1.00 10.15 124 ALA A C 1
ATOM 777 O O . ALA A 1 127 ? 35.632 -15.336 -3.751 1.00 11.21 124 ALA A O 1
ATOM 779 N N . PRO A 1 128 ? 37.781 -15.708 -4.305 1.00 8.78 125 PRO A N 1
ATOM 780 C CA . PRO A 1 128 ? 38.816 -16.300 -5.158 1.00 9.05 125 PRO A CA 1
ATOM 781 C C . PRO A 1 128 ? 38.634 -17.810 -5.250 1.00 8.80 125 PRO A C 1
ATOM 782 O O . PRO A 1 128 ? 37.982 -18.420 -4.399 1.00 9.56 125 PRO A O 1
ATOM 794 N N . ASP A 1 130 ? 39.177 -21.723 -4.892 1.00 9.16 127 ASP A N 1
ATOM 795 C CA . ASP A 1 130 ? 39.781 -22.615 -3.916 1.00 9.36 127 ASP A CA 1
ATOM 796 C C . ASP A 1 130 ? 39.385 -24.038 -4.291 1.00 8.95 127 ASP A C 1
ATOM 797 O O . ASP A 1 130 ? 38.768 -24.259 -5.340 1.00 9.22 127 ASP A O 1
ATOM 802 N N . GLU A 1 131 ? 39.754 -24.998 -3.449 1.00 10.01 128 GLU A N 1
ATOM 803 C CA . GLU A 1 131 ? 39.573 -26.400 -3.778 1.00 10.84 128 GLU A CA 1
ATOM 804 C C . GLU A 1 131 ? 38.106 -26.844 -3.770 1.00 10.78 128 GLU A C 1
ATOM 805 O O . GLU A 1 131 ? 37.774 -27.911 -4.293 1.00 12.87 128 GLU A O 1
ATOM 811 N N . ARG A 1 132 ? 37.234 -26.040 -3.174 1.00 9.64 129 ARG A N 1
ATOM 812 C CA A ARG A 1 132 ? 35.804 -26.341 -3.123 0.78 9.32 129 ARG A CA 1
ATOM 813 C CA B ARG A 1 132 ? 35.814 -26.367 -3.144 0.22 10.36 129 ARG A CA 1
ATOM 814 C C . ARG A 1 132 ? 35.057 -25.647 -4.254 1.00 9.13 129 ARG A C 1
ATOM 815 O O . ARG A 1 132 ? 34.190 -26.232 -4.907 1.00 8.88 129 ARG A O 1
ATOM 830 N N . ARG A 1 133 ? 35.395 -24.379 -4.476 1.00 8.89 130 ARG A N 1
ATOM 831 C CA . ARG A 1 133 ? 34.801 -23.592 -5.541 1.00 8.36 130 ARG A CA 1
ATOM 832 C C . ARG A 1 133 ? 35.172 -24.132 -6.920 1.00 8.68 130 ARG A C 1
ATOM 833 O O . ARG A 1 133 ? 34.562 -23.747 -7.919 1.00 8.12 130 ARG A O 1
ATOM 841 N N . LYS A 1 134 ? 36.129 -25.067 -6.986 1.00 9.25 131 LYS A N 1
ATOM 842 C CA . LYS A 1 134 ? 36.380 -25.800 -8.223 1.00 8.99 131 LYS A CA 1
ATOM 843 C C . LYS A 1 134 ? 35.121 -26.471 -8.742 1.00 8.66 131 LYS A C 1
ATOM 844 O O . LYS A 1 134 ? 35.017 -26.757 -9.933 1.00 9.31 131 LYS A O 1
ATOM 850 N N . TRP A 1 135 ? 34.192 -26.773 -7.836 1.00 7.93 132 TRP A N 1
ATOM 851 C CA . TRP A 1 135 ? 32.960 -27.466 -8.191 1.00 8.28 132 TRP A CA 1
ATOM 852 C C . TRP A 1 135 ? 31.802 -26.522 -8.502 1.00 8.00 132 TRP A C 1
ATOM 853 O O . TRP A 1 135 ? 30.719 -26.993 -8.832 1.00 9.64 132 TRP A O 1
ATOM 864 N N . VAL A 1 136 ? 32.018 -25.212 -8.424 1.00 7.27 133 VAL A N 1
ATOM 865 C CA . VAL A 1 136 ? 30.929 -24.246 -8.509 1.00 7.31 133 VAL A CA 1
ATOM 866 C C . VAL A 1 136 ? 31.087 -23.340 -9.723 1.00 7.41 133 VAL A C 1
ATOM 867 O O . VAL A 1 136 ? 32.188 -22.850 -9.997 1.00 7.79 133 VAL A O 1
ATOM 871 N N . TYR A 1 137 ? 29.991 -23.116 -10.445 1.00 6.99 134 TYR A N 1
ATOM 872 C CA . TYR A 1 137 ? 29.954 -22.172 -11.563 1.00 7.08 134 TYR A CA 1
ATOM 873 C C . TYR A 1 137 ? 28.840 -21.173 -11.321 1.00 6.95 134 TYR A C 1
ATOM 874 O O . TYR A 1 137 ? 27.912 -21.442 -10.548 1.00 7.72 134 TYR A O 1
ATOM 883 N N . LYS A 1 138 ? 28.908 -20.032 -11.995 1.00 6.85 135 LYS A N 1
ATOM 884 C CA . LYS A 1 138 ? 28.058 -18.911 -11.622 1.00 7.21 135 LYS A CA 1
ATOM 885 C C . LYS A 1 138 ? 27.776 -18.005 -12.809 1.00 6.48 135 LYS A C 1
ATOM 886 O O . LYS A 1 138 ? 28.641 -17.233 -13.224 1.00 7.59 135 LYS A O 1
ATOM 892 N N . VAL A 1 139 ? 26.561 -18.074 -13.341 1.00 6.63 136 VAL A N 1
ATOM 893 C CA . VAL A 1 139 ? 26.225 -17.269 -14.513 1.00 7.13 136 VAL A CA 1
ATOM 894 C C . VAL A 1 139 ? 25.909 -15.804 -14.235 1.00 7.39 136 VAL A C 1
ATOM 895 O O . VAL A 1 139 ? 26.042 -14.985 -15.147 1.00 7.67 136 VAL A O 1
ATOM 899 N N . VAL A 1 140 ? 25.483 -15.437 -13.028 1.00 7.33 137 VAL A N 1
ATOM 900 C CA . VAL A 1 140 ? 25.218 -14.021 -12.757 1.00 7.57 137 VAL A CA 1
ATOM 901 C C . VAL A 1 140 ? 26.565 -13.336 -12.580 1.00 7.57 137 VAL A C 1
ATOM 902 O O . VAL A 1 140 ? 27.408 -13.845 -11.856 1.00 7.37 137 VAL A O 1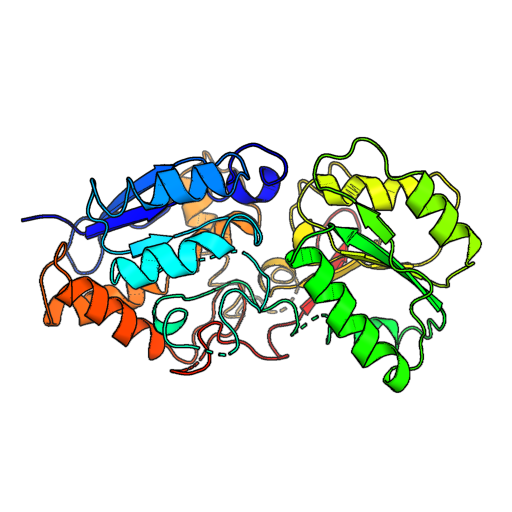
ATOM 906 N N . PRO A 1 141 ? 26.799 -12.188 -13.243 1.00 7.11 138 PRO A N 1
ATOM 907 C CA . PRO A 1 141 ? 28.104 -11.544 -13.036 1.00 7.75 138 PRO A CA 1
ATOM 908 C C . PRO A 1 141 ? 28.377 -11.202 -11.577 1.00 7.70 138 PRO A C 1
ATOM 909 O O . PRO A 1 141 ? 27.493 -10.753 -10.849 1.00 8.11 138 PRO A O 1
ATOM 913 N N . ASN A 1 142 ? 29.620 -11.421 -11.160 1.00 7.22 139 ASN A N 1
ATOM 914 C CA . ASN A 1 142 ? 30.029 -11.092 -9.804 1.00 7.43 139 ASN A CA 1
ATOM 915 C C . ASN A 1 142 ? 29.698 -9.644 -9.455 1.00 7.53 139 ASN A C 1
ATOM 916 O O . ASN A 1 142 ? 29.959 -8.717 -10.234 1.00 8.34 139 ASN A O 1
ATOM 921 N N . ASP A 1 143 ? 29.160 -9.450 -8.253 1.00 7.94 140 ASP A N 1
ATOM 922 C CA . ASP A 1 143 ? 28.724 -8.131 -7.820 1.00 8.41 140 ASP A CA 1
ATOM 923 C C . ASP A 1 143 ? 29.838 -7.106 -7.789 1.00 8.91 140 ASP A C 1
ATOM 924 O O . ASP A 1 143 ? 29.562 -5.918 -7.935 1.00 9.93 140 ASP A O 1
ATOM 929 N N . ASP A 1 144 ? 31.087 -7.520 -7.593 1.00 8.83 141 ASP A N 1
ATOM 930 C CA . ASP A 1 144 ? 32.159 -6.532 -7.582 1.00 9.67 141 ASP A CA 1
ATOM 931 C C . ASP A 1 144 ? 32.310 -5.827 -8.932 1.00 10.71 141 ASP A C 1
ATOM 932 O O . ASP A 1 144 ? 32.626 -4.634 -8.979 1.00 11.32 141 ASP A O 1
ATOM 937 N N . ILE A 1 145 ? 32.059 -6.549 -10.023 1.00 9.59 142 ILE A N 1
ATOM 938 C CA . ILE A 1 145 ? 32.080 -5.954 -11.355 1.00 10.73 142 ILE A CA 1
ATOM 939 C C . ILE A 1 145 ? 31.010 -4.874 -11.462 1.00 9.82 142 ILE A C 1
ATOM 940 O O . ILE A 1 145 ? 31.252 -3.770 -11.953 1.00 10.77 142 ILE A O 1
ATOM 953 N N . ALA A 1 147 ? 29.446 -3.333 -8.933 1.00 9.41 144 ALA A N 1
ATOM 954 C CA . ALA A 1 147 ? 29.705 -2.270 -7.967 1.00 10.37 144 ALA A CA 1
ATOM 955 C C . ALA A 1 147 ? 30.744 -1.290 -8.508 1.00 12.26 144 ALA A C 1
ATOM 956 O O . ALA A 1 147 ? 30.618 -0.076 -8.331 1.00 11.82 144 ALA A O 1
ATOM 958 N N . GLU A 1 148 ? 31.773 -1.800 -9.173 1.00 11.92 145 GLU A N 1
ATOM 959 C CA A GLU A 1 148 ? 32.771 -0.919 -9.767 0.61 11.75 145 GLU A CA 1
ATOM 960 C CA B GLU A 1 148 ? 32.778 -0.941 -9.784 0.39 12.68 145 GLU A CA 1
ATOM 961 C C . GLU A 1 148 ? 32.143 -0.050 -10.850 1.00 11.95 145 GLU A C 1
ATOM 962 O O . GLU A 1 148 ? 32.409 1.154 -10.917 1.00 12.90 145 GLU A O 1
ATOM 973 N N . ALA A 1 149 ? 31.299 -0.645 -11.684 1.00 11.84 146 ALA A N 1
ATOM 974 C CA . ALA A 1 149 ? 30.675 0.095 -12.777 1.00 13.47 146 ALA A CA 1
ATOM 975 C C . ALA A 1 149 ? 29.707 1.176 -12.284 1.00 12.82 146 ALA A C 1
ATOM 976 O O . ALA A 1 149 ? 29.701 2.302 -12.786 1.00 13.65 146 ALA A O 1
ATOM 978 N N . ILE A 1 150 ? 28.876 0.841 -11.306 1.00 11.41 147 ILE A N 1
ATOM 979 C CA . ILE A 1 150 ? 27.935 1.823 -10.785 1.00 12.19 147 ILE A CA 1
ATOM 980 C C . ILE A 1 150 ? 28.666 2.918 -10.004 1.00 12.62 147 ILE A C 1
ATOM 981 O O . ILE A 1 150 ? 28.283 4.089 -10.071 1.00 13.34 147 ILE A O 1
ATOM 986 N N . GLY A 1 151 ? 29.728 2.550 -9.292 1.00 12.38 148 GLY A N 1
ATOM 987 C CA . GLY A 1 151 ? 30.540 3.540 -8.592 1.00 13.67 148 GLY A CA 1
ATOM 988 C C . GLY A 1 151 ? 31.124 4.577 -9.536 1.00 15.11 148 GLY A C 1
ATOM 989 O O . GLY A 1 151 ? 31.099 5.784 -9.257 1.00 15.56 148 GLY A O 1
ATOM 990 N N . LYS A 1 152 ? 31.643 4.109 -10.667 1.00 14.23 149 LYS A N 1
ATOM 991 C CA . LYS A 1 152 ? 32.187 5.003 -11.680 1.00 16.30 149 LYS A CA 1
ATOM 992 C C . LYS A 1 152 ? 31.112 5.934 -12.222 1.00 15.34 149 LYS A C 1
ATOM 993 O O . LYS A 1 152 ? 31.354 7.130 -12.413 1.00 17.90 149 LYS A O 1
ATOM 999 N N . TYR A 1 153 ? 29.926 5.398 -12.484 1.00 15.33 150 TYR A N 1
ATOM 1000 C CA . TYR A 1 153 ? 28.837 6.226 -12.975 1.00 16.04 150 TYR A CA 1
ATOM 1001 C C . TYR A 1 153 ? 28.454 7.292 -11.956 1.00 15.14 150 TYR A C 1
ATOM 1002 O O . TYR A 1 153 ? 28.309 8.463 -12.296 1.00 17.09 150 TYR A O 1
ATOM 1011 N N . ILE A 1 154 ? 28.285 6.889 -10.704 1.00 15.18 151 ILE A N 1
ATOM 1012 C CA . ILE A 1 154 ? 27.922 7.834 -9.657 1.00 14.41 151 ILE A CA 1
ATOM 1013 C C . ILE A 1 154 ? 28.938 8.974 -9.579 1.00 16.49 151 ILE A C 1
ATOM 1014 O O . ILE A 1 154 ? 28.568 10.148 -9.498 1.00 16.95 151 ILE A O 1
ATOM 1019 N N . ALA A 1 155 ? 30.220 8.635 -9.619 1.00 17.62 152 ALA A N 1
ATOM 1020 C CA . ALA A 1 155 ? 31.262 9.660 -9.581 1.00 18.13 152 ALA A CA 1
ATOM 1021 C C . ALA A 1 155 ? 31.106 10.643 -10.742 1.00 19.34 152 ALA A C 1
ATOM 1022 O O . ALA A 1 155 ? 31.247 11.858 -10.566 1.00 19.25 152 ALA A O 1
ATOM 1024 N N . LYS A 1 156 ? 30.800 10.114 -11.923 1.00 18.69 153 LYS A N 1
ATOM 1025 C CA A LYS A 1 156 ? 30.679 10.939 -13.121 0.50 20.72 153 LYS A CA 1
ATOM 1026 C CA B LYS A 1 156 ? 30.662 10.916 -13.135 0.50 21.77 153 LYS A CA 1
ATOM 1027 C C . LYS A 1 156 ? 29.524 11.932 -13.039 1.00 21.69 153 LYS A C 1
ATOM 1028 O O . LYS A 1 156 ? 29.552 12.977 -13.696 1.00 22.23 153 LYS A O 1
ATOM 1039 N N . TH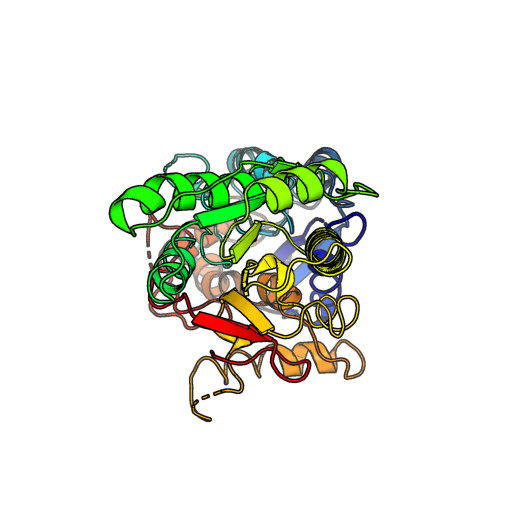R A 1 157 ? 28.515 11.627 -12.227 1.00 19.99 154 THR A N 1
ATOM 1040 C CA . THR A 1 157 ? 27.378 12.531 -12.079 1.00 20.00 154 THR A CA 1
ATOM 1041 C C . THR A 1 157 ? 27.734 13.758 -11.251 1.00 19.73 154 THR A C 1
ATOM 1042 O O . THR A 1 157 ? 26.977 14.726 -11.214 1.00 23.07 154 THR A O 1
ATOM 1046 N N . GLY A 1 158 ? 28.868 13.701 -10.560 1.00 20.00 155 GLY A N 1
ATOM 1047 C CA . GLY A 1 158 ? 29.290 14.808 -9.718 1.00 22.54 155 GLY A CA 1
ATOM 1048 C C . G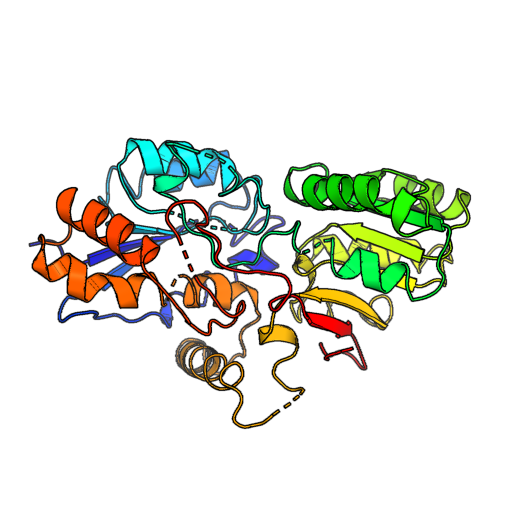LY A 1 158 ? 28.879 14.679 -8.260 1.00 23.15 155 GLY A C 1
ATOM 1049 O O . GLY A 1 158 ? 29.170 15.560 -7.454 1.00 22.72 155 GLY A O 1
ATOM 1050 N N . ALA A 1 159 ? 28.198 13.590 -7.908 1.00 21.23 156 ALA A N 1
ATOM 1051 C CA . ALA A 1 159 ? 27.810 13.367 -6.518 1.00 19.12 156 ALA A CA 1
ATOM 1052 C C . ALA A 1 159 ? 29.045 13.331 -5.622 1.00 19.31 156 ALA A C 1
ATOM 1053 O O . ALA A 1 159 ? 30.047 12.708 -5.966 1.00 21.51 156 ALA A O 1
ATOM 1055 N N . LYS A 1 160 ? 28.977 13.999 -4.473 1.00 18.65 157 LYS A N 1
ATOM 1056 C CA . LYS A 1 160 ? 30.095 13.999 -3.533 1.00 19.54 157 LYS A CA 1
ATOM 1057 C C . LYS A 1 160 ? 29.765 13.279 -2.229 1.00 20.31 157 LYS A C 1
ATOM 1058 O O . LYS A 1 160 ? 30.659 12.787 -1.543 1.00 22.65 157 LYS A O 1
ATOM 1064 N N . LYS A 1 161 ? 28.480 13.227 -1.890 1.00 19.20 158 LYS A N 1
ATOM 1065 C CA . LYS A 1 161 ? 28.027 12.529 -0.692 1.00 18.81 158 LYS A CA 1
ATOM 1066 C C . LYS A 1 161 ? 26.961 11.514 -1.072 1.00 16.19 158 LYS A C 1
ATOM 1067 O O . LYS A 1 161 ? 25.939 11.872 -1.653 1.00 17.51 158 LYS A O 1
ATOM 1073 N N . VAL A 1 162 ? 27.208 10.249 -0.742 1.00 15.79 159 VAL A N 1
ATOM 1074 C CA . VAL A 1 162 ? 26.315 9.159 -1.128 1.00 15.15 159 VAL A CA 1
ATOM 1075 C C . VAL A 1 162 ? 25.902 8.362 0.102 1.00 13.86 159 VAL A C 1
ATOM 1076 O O . VAL A 1 162 ? 26.747 7.813 0.801 1.00 14.90 159 VAL A O 1
ATOM 1080 N N . GLY A 1 163 ? 24.604 8.328 0.382 1.00 13.74 160 GLY A N 1
ATOM 1081 C CA . GLY A 1 163 ? 24.094 7.516 1.475 1.00 13.73 160 GLY A CA 1
ATOM 1082 C C . GLY A 1 163 ? 24.084 6.048 1.090 1.00 11.90 160 GLY A C 1
ATOM 1083 O O . GLY A 1 163 ? 24.146 5.716 -0.092 1.00 12.01 160 GLY A O 1
ATOM 1084 N N . TYR A 1 164 ? 24.010 5.163 2.078 1.00 11.5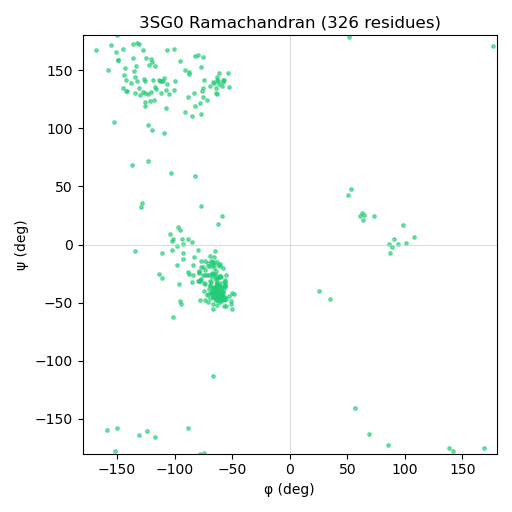8 161 TYR A N 1
ATOM 1085 C CA . TYR A 1 164 ? 23.981 3.733 1.801 1.00 11.39 161 TYR A CA 1
ATOM 1086 C C . TYR A 1 164 ? 23.042 2.984 2.740 1.00 10.54 161 TYR A C 1
ATOM 1087 O O . TYR A 1 164 ? 23.098 3.153 3.963 1.00 11.19 161 TYR A O 1
ATOM 1096 N N . ILE A 1 165 ? 22.198 2.136 2.160 1.00 10.35 162 ILE A N 1
ATOM 1097 C CA . ILE A 1 165 ? 21.485 1.117 2.925 1.00 10.09 162 ILE A CA 1
ATOM 1098 C C . ILE A 1 165 ? 21.518 -0.171 2.117 1.00 8.95 162 ILE A C 1
ATOM 1099 O O . ILE A 1 165 ? 21.376 -0.149 0.895 1.00 10.05 162 ILE A O 1
ATOM 1104 N N . GLY A 1 166 ? 21.723 -1.296 2.785 1.00 9.29 163 GLY A N 1
ATOM 1105 C CA . GLY A 1 166 ? 21.748 -2.562 2.075 1.00 9.59 163 GLY A CA 1
ATOM 1106 C C . GLY A 1 166 ? 21.391 -3.705 2.999 1.00 9.04 163 GLY A C 1
ATOM 1107 O O . GLY A 1 166 ? 21.281 -3.527 4.217 1.00 9.90 163 GLY A O 1
ATOM 1108 N N . PHE A 1 167 ? 21.209 -4.887 2.430 1.00 8.49 164 PHE A N 1
ATOM 1109 C CA . PHE A 1 167 ? 20.905 -6.049 3.245 1.00 9.12 164 PHE A CA 1
ATOM 1110 C C . PHE A 1 167 ? 22.067 -6.348 4.189 1.00 9.14 164 PHE A C 1
ATOM 1111 O O . PHE A 1 167 ? 23.245 -6.233 3.820 1.00 9.55 164 PHE A O 1
ATOM 1119 N N . SER A 1 168 ? 21.725 -6.800 5.390 1.00 10.07 165 SER A N 1
ATOM 1120 C CA . SER A 1 168 ? 22.707 -7.262 6.366 1.00 10.43 165 SER A CA 1
ATOM 1121 C C . SER A 1 168 ? 23.106 -8.711 6.072 1.00 10.54 165 SER A C 1
ATOM 1122 O O . SER A 1 168 ? 22.923 -9.606 6.906 1.00 12.94 165 SER A O 1
ATOM 1125 N N . ASP A 1 169 ? 23.628 -8.946 4.874 1.00 10.29 166 ASP A N 1
ATOM 1126 C CA . ASP A 1 169 ? 24.107 -10.268 4.497 1.00 10.84 166 ASP A CA 1
ATOM 1127 C C . ASP A 1 169 ? 25.222 -10.119 3.475 1.00 10.07 166 ASP A C 1
ATOM 1128 O O . ASP A 1 169 ? 25.618 -8.997 3.139 1.00 10.81 166 ASP A O 1
ATOM 1133 N N . ALA A 1 170 ? 25.738 -11.239 2.983 1.00 9.81 167 ALA A N 1
ATOM 1134 C CA . ALA A 1 170 ? 26.908 -11.191 2.115 1.00 10.34 167 ALA A CA 1
ATOM 1135 C C . ALA A 1 170 ? 26.622 -10.526 0.767 1.00 9.36 167 ALA A C 1
ATOM 1136 O O . ALA A 1 170 ? 27.530 -9.995 0.133 1.00 10.57 167 ALA A O 1
ATOM 1138 N N . TYR A 1 171 ? 25.367 -10.553 0.322 1.00 9.13 168 TYR A N 1
ATOM 1139 C CA . TYR A 1 171 ? 25.015 -9.840 -0.906 1.00 8.69 168 TYR A CA 1
ATOM 1140 C C . TYR A 1 171 ? 25.148 -8.332 -0.711 1.00 8.80 168 TYR A C 1
ATOM 1141 O O . TYR A 1 171 ? 25.859 -7.650 -1.456 1.00 8.96 168 TYR A O 1
ATOM 1150 N N . GLY A 1 172 ? 24.466 -7.798 0.297 1.00 9.22 169 GLY A N 1
ATOM 1151 C CA . GLY A 1 172 ? 24.548 -6.373 0.559 1.00 10.36 169 GLY A CA 1
ATOM 1152 C C . GLY A 1 172 ? 25.971 -5.946 0.846 1.00 9.60 169 GLY A C 1
ATOM 1153 O O . GLY A 1 172 ? 26.468 -4.967 0.289 1.00 10.80 169 GLY A O 1
ATOM 1154 N N . GLU A 1 173 ? 26.643 -6.684 1.719 1.00 10.48 170 GLU A N 1
ATOM 1155 C CA . GLU A 1 173 ? 27.987 -6.296 2.135 1.00 11.98 170 GLU A CA 1
ATOM 1156 C C . GLU A 1 173 ? 29.010 -6.350 1.001 1.00 11.44 170 GLU A C 1
ATOM 1157 O O . GLU A 1 173 ? 30.006 -5.630 1.031 1.00 12.25 170 GLU A O 1
ATOM 1163 N N . GLY A 1 174 ? 28.766 -7.180 -0.005 1.00 10.84 171 GLY A N 1
ATOM 1164 C CA . GLY A 1 174 ? 29.632 -7.189 -1.169 1.00 11.03 171 GLY A CA 1
ATOM 1165 C C . GLY A 1 174 ? 29.595 -5.866 -1.916 1.00 9.83 171 GLY A C 1
ATOM 1166 O O . GLY A 1 174 ? 30.615 -5.424 -2.456 1.00 11.44 171 GLY A O 1
ATOM 1167 N N . TYR A 1 175 ? 28.429 -5.222 -1.957 1.00 10.05 172 TYR A N 1
ATOM 1168 C CA . TYR A 1 175 ? 28.321 -3.885 -2.530 1.00 10.20 172 TYR A CA 1
ATOM 1169 C C . TYR A 1 175 ? 28.993 -2.851 -1.645 1.00 10.98 172 TYR A C 1
ATOM 1170 O O . TYR A 1 175 ? 29.798 -2.043 -2.118 1.00 11.32 172 TYR A O 1
ATOM 1179 N N . TYR A 1 176 ? 28.678 -2.869 -0.358 1.00 10.83 173 TYR A N 1
ATOM 1180 C CA . TYR A 1 176 ? 29.249 -1.872 0.528 1.00 11.01 173 TYR A CA 1
ATOM 1181 C C . TYR A 1 176 ? 30.774 -1.903 0.495 1.00 11.29 173 TYR A C 1
ATOM 1182 O O . TYR A 1 176 ? 31.433 -0.858 0.394 1.00 12.68 173 TYR A O 1
ATOM 1191 N N . LYS A 1 177 ? 31.354 -3.090 0.591 1.00 11.95 174 LYS A N 1
ATOM 1192 C CA . LYS A 1 177 ? 32.806 -3.157 0.697 1.00 13.60 174 LYS A CA 1
ATOM 1193 C C . LYS A 1 177 ? 33.503 -2.624 -0.551 1.00 13.64 174 LYS A C 1
ATOM 1194 O O . LYS A 1 177 ? 34.521 -1.926 -0.450 1.00 13.94 174 LYS A O 1
ATOM 1200 N N . VAL A 1 178 ? 32.964 -2.929 -1.725 1.00 12.68 175 VAL A N 1
ATOM 1201 C CA . VAL A 1 178 ? 33.578 -2.458 -2.963 1.00 13.10 175 VAL A CA 1
ATOM 1202 C C . VAL A 1 178 ? 33.387 -0.957 -3.155 1.00 13.57 175 VAL A C 1
ATOM 1203 O O . VAL A 1 178 ? 34.331 -0.246 -3.523 1.00 15.01 175 VAL A O 1
ATOM 1207 N N . LEU A 1 179 ? 32.184 -0.465 -2.887 1.00 13.28 176 LEU A N 1
ATOM 1208 C CA . LEU A 1 179 ? 31.929 0.970 -2.969 1.00 13.76 176 LEU A CA 1
ATOM 1209 C C . LEU A 1 179 ? 32.766 1.753 -1.963 1.00 15.14 176 LEU A C 1
ATOM 1210 O O . LEU A 1 179 ? 33.331 2.798 -2.296 1.00 16.67 176 LEU A O 1
ATOM 1215 N N . ALA A 1 180 ? 32.850 1.256 -0.733 1.00 14.08 177 ALA A N 1
ATOM 1216 C CA . ALA A 1 180 ? 33.636 1.931 0.295 1.00 16.70 177 ALA A CA 1
ATOM 1217 C C . ALA A 1 180 ? 35.112 2.017 -0.089 1.00 16.54 177 ALA A C 1
ATOM 1218 O O . ALA A 1 180 ? 35.763 3.043 0.138 1.00 18.88 177 ALA A O 1
ATOM 1220 N N . ALA A 1 181 ? 35.652 0.950 -0.665 1.00 17.35 178 ALA A N 1
ATOM 1221 C CA . ALA A 1 181 ? 37.055 0.948 -1.062 1.00 18.89 178 ALA A CA 1
ATOM 1222 C C . ALA A 1 181 ? 37.307 1.889 -2.236 1.00 20.39 178 ALA A C 1
ATOM 1223 O O . ALA A 1 181 ? 38.366 2.520 -2.319 1.00 22.06 178 ALA A O 1
ATOM 1225 N N . ALA A 1 182 ? 36.335 1.995 -3.136 1.00 18.40 179 ALA A N 1
ATOM 1226 C CA . ALA A 1 182 ? 36.496 2.790 -4.352 1.00 19.39 179 ALA A CA 1
ATOM 1227 C C . ALA A 1 182 ? 36.207 4.273 -4.139 1.00 20.12 179 ALA A C 1
ATOM 1228 O O . ALA A 1 182 ? 36.734 5.123 -4.860 1.00 20.52 179 ALA A O 1
ATOM 1230 N N . ALA A 1 183 ? 35.383 4.581 -3.144 1.00 19.86 180 ALA A N 1
ATOM 1231 C CA . ALA A 1 183 ? 34.901 5.946 -2.928 1.00 19.82 180 ALA A CA 1
ATOM 1232 C C . ALA A 1 183 ? 35.996 7.022 -2.889 1.00 23.27 180 ALA A C 1
ATOM 1233 O O . ALA A 1 183 ? 35.890 8.038 -3.579 1.00 22.89 180 ALA A O 1
ATOM 1235 N N . PRO A 1 184 ? 37.045 6.813 -2.075 1.00 23.28 181 PRO A N 1
ATOM 1236 C CA . PRO A 1 184 ? 38.086 7.843 -1.953 1.00 29.26 181 PRO A CA 1
ATOM 1237 C C . PRO A 1 184 ? 38.692 8.246 -3.296 1.00 32.78 181 PRO A C 1
ATOM 1238 O O . PRO A 1 184 ? 38.828 9.439 -3.567 1.00 31.90 181 PRO A O 1
ATOM 1242 N N . LYS A 1 185 ? 39.050 7.271 -4.123 1.00 30.59 182 LYS A N 1
ATOM 1243 C CA . LYS A 1 185 ? 39.645 7.572 -5.423 1.00 37.52 182 LYS A CA 1
ATOM 1244 C C . LYS A 1 185 ? 38.622 8.059 -6.445 1.00 36.38 182 LYS A C 1
ATOM 1245 O O . LYS A 1 185 ? 38.965 8.787 -7.376 1.00 37.60 182 LYS A O 1
ATOM 1251 N N . LEU A 1 186 ? 37.365 7.662 -6.268 1.00 28.28 183 LEU A N 1
ATOM 1252 C CA . LEU A 1 186 ? 36.300 8.116 -7.153 1.00 29.10 183 LEU A CA 1
ATOM 1253 C C . LEU A 1 186 ? 35.934 9.571 -6.873 1.00 27.72 183 LEU A C 1
ATOM 1254 O O . LEU A 1 186 ? 35.443 10.274 -7.753 1.00 29.99 183 LEU A O 1
ATOM 1259 N N . GLY A 1 187 ? 36.169 10.017 -5.644 1.00 26.74 184 GLY A N 1
ATOM 1260 C CA . GLY A 1 187 ? 35.912 11.400 -5.287 1.00 29.16 184 GLY A CA 1
ATOM 1261 C C . GLY A 1 187 ? 34.598 11.660 -4.573 1.00 28.10 184 GLY A C 1
ATOM 1262 O O . GLY A 1 187 ? 34.139 12.797 -4.511 1.00 30.63 184 GLY A O 1
ATOM 1263 N N . PHE A 1 188 ? 33.977 10.616 -4.037 1.00 23.16 185 PHE A N 1
ATOM 1264 C CA . PHE A 1 188 ? 32.819 10.822 -3.175 1.00 25.17 185 PHE A CA 1
ATOM 1265 C C . PHE A 1 188 ? 32.999 10.096 -1.851 1.00 20.35 185 PHE A C 1
ATOM 1266 O O . PHE A 1 188 ? 33.918 9.295 -1.696 1.00 22.06 185 PHE A O 1
ATOM 1274 N N . GLU A 1 189 ? 32.151 10.413 -0.883 1.00 23.80 186 GLU A N 1
ATOM 1275 C CA . GLU A 1 189 ? 32.187 9.712 0.391 1.00 25.95 186 GLU A CA 1
ATOM 1276 C C . GLU A 1 189 ? 30.859 9.010 0.640 1.00 20.35 186 GLU A C 1
ATOM 1277 O O . GLU A 1 189 ? 29.799 9.535 0.302 1.00 21.38 186 GLU A O 1
ATOM 1283 N N . LEU A 1 190 ? 30.931 7.814 1.214 1.00 19.76 187 LEU A N 1
ATOM 1284 C CA . LEU A 1 190 ? 29.743 7.123 1.699 1.00 17.93 187 LEU A CA 1
ATOM 1285 C C . LEU A 1 190 ? 29.407 7.674 3.075 1.00 19.16 187 LEU A C 1
ATOM 1286 O O . LEU A 1 190 ? 30.211 7.563 4.001 1.00 25.99 187 LEU A O 1
ATOM 1291 N N . THR A 1 191 ? 28.224 8.264 3.211 1.00 17.40 188 THR A N 1
ATOM 1292 C CA . THR A 1 191 ? 27.862 8.964 4.443 1.00 18.30 188 THR A CA 1
ATOM 1293 C C . THR A 1 191 ? 27.301 8.050 5.530 1.00 16.54 188 THR A C 1
ATOM 1294 O O . THR A 1 191 ? 27.246 8.442 6.702 1.00 18.23 188 THR A O 1
ATOM 1298 N N . THR A 1 192 ? 26.862 6.854 5.146 1.00 16.04 189 THR A N 1
ATOM 1299 C CA . THR A 1 192 ? 26.303 5.903 6.105 1.00 14.61 189 THR A CA 1
ATOM 1300 C C . THR A 1 192 ? 26.659 4.485 5.719 1.00 14.07 189 THR A C 1
ATOM 1301 O O . THR A 1 192 ? 27.123 4.224 4.608 1.00 14.84 189 THR A O 1
ATOM 1305 N N . HIS A 1 193 ? 26.409 3.571 6.650 1.00 14.37 190 HIS A N 1
ATOM 1306 C CA . HIS A 1 193 ? 26.443 2.144 6.384 1.00 14.32 190 HIS A CA 1
ATOM 1307 C C . HIS A 1 193 ? 25.238 1.526 7.089 1.00 14.61 190 HIS A C 1
ATOM 1308 O O . HIS A 1 193 ? 25.382 0.806 8.078 1.00 16.81 190 HIS A O 1
ATOM 1315 N N . GLU A 1 194 ? 24.043 1.833 6.591 1.00 11.92 191 GLU A N 1
ATOM 1316 C CA . GLU A 1 194 ? 22.820 1.303 7.186 1.00 11.86 191 GLU A CA 1
ATOM 1317 C C . GLU A 1 194 ? 22.508 -0.044 6.570 1.00 10.58 191 GLU A C 1
ATOM 1318 O O . GLU A 1 194 ? 22.803 -0.287 5.389 1.00 11.07 191 GLU A O 1
ATOM 1324 N N . VAL A 1 195 ? 21.896 -0.915 7.363 1.00 10.40 192 VAL A N 1
ATOM 1325 C CA . VAL A 1 195 ? 21.525 -2.236 6.887 1.00 10.84 192 VAL A CA 1
ATOM 1326 C C . VAL A 1 195 ? 20.111 -2.603 7.332 1.00 9.75 192 VAL A C 1
ATOM 1327 O O . VAL A 1 195 ? 19.568 -2.020 8.274 1.00 10.64 192 VAL A O 1
ATOM 1331 N N . TYR A 1 196 ? 19.523 -3.573 6.641 1.00 9.98 193 TYR A N 1
ATOM 1332 C CA . TYR A 1 196 ? 18.245 -4.135 7.036 1.00 9.55 193 TYR A CA 1
ATOM 1333 C C . TYR A 1 196 ? 18.180 -5.583 6.617 1.00 9.82 193 TYR A C 1
ATOM 1334 O O . TYR A 1 196 ? 18.933 -6.019 5.738 1.00 10.46 193 TYR A O 1
ATOM 1343 N N . ALA A 1 197 ? 17.293 -6.333 7.265 1.00 9.91 194 ALA A N 1
ATOM 1344 C CA . ALA A 1 197 ? 17.080 -7.729 6.928 1.00 10.40 194 ALA A CA 1
ATOM 1345 C C . ALA A 1 197 ? 15.980 -7.841 5.881 1.00 9.70 194 ALA A C 1
ATOM 1346 O O . ALA A 1 197 ? 15.077 -7.010 5.822 1.00 10.50 194 ALA A O 1
ATOM 1348 N N . ARG A 1 198 ? 16.065 -8.866 5.039 1.00 10.26 195 ARG A N 1
ATOM 1349 C CA . ARG A 1 198 ? 15.216 -8.925 3.847 1.00 10.23 195 ARG A CA 1
ATOM 1350 C C . ARG A 1 198 ? 13.719 -8.835 4.133 1.00 10.30 195 ARG A C 1
ATOM 1351 O O . ARG A 1 198 ? 12.977 -8.235 3.349 1.00 11.24 195 ARG A O 1
ATOM 1359 N N . SER A 1 199 ? 13.265 -9.420 5.242 1.00 10.76 196 SER A N 1
ATOM 1360 C CA . SER A 1 199 ? 11.833 -9.417 5.540 1.00 11.08 196 SER A CA 1
ATOM 1361 C C . SER A 1 199 ? 11.361 -8.270 6.429 1.00 11.68 196 SER A C 1
ATOM 1362 O O . SER A 1 199 ? 10.190 -8.225 6.798 1.00 12.92 196 SER A O 1
ATOM 1365 N N . ASP A 1 200 ? 12.244 -7.337 6.772 1.00 10.43 197 ASP A N 1
ATOM 1366 C CA . ASP A 1 200 ? 11.860 -6.270 7.690 1.00 11.48 197 ASP A CA 1
ATOM 1367 C C . ASP A 1 200 ? 10.652 -5.476 7.192 1.00 12.12 197 ASP A C 1
ATOM 1368 O O . ASP A 1 200 ? 10.539 -5.169 6.005 1.00 12.68 197 ASP A O 1
ATOM 1373 N N . ALA A 1 201 ? 9.774 -5.110 8.118 1.00 12.21 198 ALA A N 1
ATOM 1374 C CA . ALA A 1 201 ? 8.589 -4.315 7.799 1.00 14.55 198 ALA A CA 1
ATOM 1375 C C . ALA A 1 201 ? 8.870 -2.817 7.618 1.00 16.39 198 ALA A C 1
ATOM 1376 O O . ALA A 1 201 ? 8.116 -2.111 6.943 1.00 15.43 198 ALA A O 1
ATOM 1378 N N . SER A 1 202 ? 9.945 -2.335 8.231 1.00 13.62 199 SER A N 1
ATOM 1379 C CA . SER A 1 202 ? 10.254 -0.910 8.253 1.00 15.20 199 SER A CA 1
ATOM 1380 C C . SER A 1 202 ? 11.754 -0.699 8.169 1.00 12.27 199 SER A C 1
ATOM 1381 O O . SER A 1 202 ? 12.518 -1.496 8.712 1.00 13.17 199 SER A O 1
ATOM 1384 N N . VAL A 1 203 ? 12.159 0.380 7.507 1.00 11.48 200 VAL A N 1
ATOM 1385 C CA . VAL A 1 203 ? 13.547 0.835 7.540 1.00 11.09 200 VAL A CA 1
ATOM 1386 C C . VAL A 1 203 ? 13.584 2.320 7.891 1.00 11.52 200 VAL A C 1
ATOM 1387 O O . VAL A 1 203 ? 14.466 3.058 7.461 1.00 12.03 200 VAL A O 1
ATOM 1391 N N . THR A 1 204 ? 12.626 2.757 8.695 1.00 11.97 201 THR A N 1
ATOM 1392 C CA . THR A 1 204 ? 12.474 4.180 8.970 1.00 12.61 201 THR A CA 1
ATOM 1393 C C . THR A 1 204 ? 13.667 4.798 9.697 1.00 12.90 201 THR A C 1
ATOM 1394 O O . THR A 1 204 ? 14.131 5.871 9.325 1.00 13.92 201 THR A O 1
ATOM 1398 N N . GLY A 1 205 ? 14.174 4.114 10.715 1.00 13.26 202 GLY A N 1
ATOM 1399 C CA . GLY A 1 205 ? 15.330 4.615 11.439 1.00 14.00 202 GLY A CA 1
ATOM 1400 C C . GLY A 1 205 ? 16.530 4.801 10.527 1.00 12.81 202 GLY A C 1
ATOM 1401 O O . GLY A 1 205 ? 17.217 5.824 10.569 1.00 14.20 202 GLY A O 1
ATOM 1402 N N . GLN A 1 206 ? 16.778 3.805 9.684 1.00 12.17 203 GLN A N 1
ATOM 1403 C CA . GLN A 1 206 ? 17.904 3.856 8.757 1.00 11.53 203 GLN A CA 1
ATOM 1404 C C . GLN A 1 206 ? 17.760 5.008 7.780 1.00 12.22 203 GLN A C 1
ATOM 1405 O O . GLN A 1 206 ? 18.713 5.728 7.499 1.00 13.28 203 GLN A O 1
ATOM 1411 N N . VAL A 1 207 ? 16.562 5.162 7.237 1.00 12.46 204 VAL A N 1
ATOM 1412 C CA . VAL A 1 207 ? 16.307 6.198 6.253 1.00 13.52 204 VAL A CA 1
ATOM 1413 C C . VAL A 1 207 ? 16.399 7.595 6.870 1.00 13.50 204 VAL A C 1
ATOM 1414 O O . VAL A 1 207 ? 16.944 8.513 6.261 1.00 14.76 204 VAL A O 1
ATOM 1418 N N . LEU A 1 208 ? 15.884 7.760 8.083 1.00 13.70 205 LEU A N 1
ATOM 1419 C CA . LEU A 1 208 ? 16.044 9.044 8.763 1.00 14.47 205 LEU A CA 1
ATOM 1420 C C . LEU A 1 208 ? 17.523 9.392 8.951 1.00 15.27 205 LEU A C 1
ATOM 1421 O O . LEU A 1 208 ? 17.929 10.539 8.748 1.00 16.48 205 LEU A O 1
ATOM 1426 N N . LYS A 1 209 ? 18.333 8.408 9.330 1.00 14.21 206 LYS A N 1
ATOM 1427 C CA . LYS A 1 209 ? 19.767 8.635 9.494 1.00 15.71 206 LYS A CA 1
ATOM 1428 C C . LYS A 1 209 ? 20.420 9.051 8.178 1.00 14.32 206 LYS A C 1
ATOM 1429 O O . LYS A 1 209 ? 21.239 9.975 8.139 1.00 16.64 206 LYS A O 1
ATOM 1435 N N . ILE A 1 210 ? 20.063 8.367 7.098 1.00 14.08 207 ILE A N 1
ATOM 1436 C CA . ILE A 1 210 ? 20.591 8.717 5.790 1.00 14.49 207 ILE A CA 1
ATOM 1437 C C . ILE A 1 210 ? 20.209 10.141 5.414 1.00 14.95 207 ILE A C 1
ATOM 1438 O O . ILE A 1 210 ? 21.058 10.936 5.009 1.00 15.82 207 ILE A O 1
ATOM 1443 N N . ILE A 1 211 ? 18.932 10.466 5.550 1.00 14.41 208 ILE A N 1
ATOM 1444 C CA . ILE A 1 211 ? 18.460 11.796 5.198 1.00 15.43 208 ILE A CA 1
ATOM 1445 C C . ILE A 1 211 ? 19.167 12.884 6.010 1.00 16.51 208 ILE A C 1
ATOM 1446 O O . ILE A 1 211 ? 19.498 13.943 5.476 1.00 17.81 208 ILE A O 1
ATOM 1451 N N . ALA A 1 212 ? 19.441 12.605 7.281 1.00 16.82 209 ALA A N 1
ATOM 1452 C CA . ALA A 1 212 ? 20.108 13.582 8.144 1.00 19.09 209 ALA A CA 1
ATOM 1453 C C . ALA A 1 212 ? 21.534 13.913 7.690 1.00 19.43 209 ALA A C 1
ATOM 1454 O O . ALA A 1 212 ? 22.062 14.978 8.033 1.00 20.27 209 ALA A O 1
ATOM 1456 N N . THR A 1 213 ? 22.160 13.018 6.923 1.00 18.68 210 THR A N 1
ATOM 1457 C CA . THR A 1 213 ? 23.497 13.293 6.391 1.00 19.64 210 THR A CA 1
ATOM 1458 C C . THR A 1 213 ? 23.461 14.194 5.155 1.00 18.66 210 THR A C 1
ATOM 1459 O O . THR A 1 213 ? 24.507 14.585 4.640 1.00 19.75 210 THR A O 1
ATOM 1463 N N . LYS A 1 214 ? 22.255 14.515 4.691 1.00 17.88 211 LYS A N 1
ATOM 1464 C CA A LYS A 1 214 ? 22.073 15.389 3.534 0.45 19.66 211 LYS A CA 1
ATOM 1465 C CA B LYS A 1 214 ? 22.069 15.386 3.531 0.55 19.11 211 LYS A CA 1
ATOM 1466 C C . LYS A 1 214 ? 22.953 14.984 2.353 1.00 20.05 211 LYS A C 1
ATOM 1467 O O . LYS A 1 214 ? 23.764 15.770 1.869 1.00 21.32 211 LYS A O 1
ATOM 1478 N N . PRO A 1 215 ? 22.791 13.746 1.879 1.00 18.17 212 PRO A N 1
ATOM 1479 C CA . PRO A 1 215 ? 23.597 13.270 0.756 1.00 17.42 212 PRO A CA 1
ATOM 1480 C C . PRO A 1 215 ? 23.064 13.770 -0.583 1.00 17.68 212 PRO A C 1
ATOM 1481 O O . PRO A 1 215 ? 21.918 14.202 -0.673 1.00 18.46 212 PRO A O 1
ATOM 1485 N N . ASP A 1 216 ? 23.900 13.691 -1.612 1.00 17.57 213 ASP A N 1
ATOM 1486 C CA . ASP A 1 216 ? 23.499 14.022 -2.975 1.00 18.49 213 ASP A CA 1
ATOM 1487 C C . ASP A 1 216 ? 22.702 12.883 -3.611 1.00 16.72 213 ASP A C 1
ATOM 1488 O O . ASP A 1 216 ? 21.811 13.110 -4.433 1.00 18.69 213 ASP A O 1
ATOM 1493 N N . ALA A 1 217 ? 23.022 11.655 -3.215 1.00 15.29 214 ALA A N 1
ATOM 1494 C CA . ALA A 1 217 ? 22.399 10.467 -3.779 1.00 14.45 214 ALA A CA 1
ATOM 1495 C C . ALA A 1 21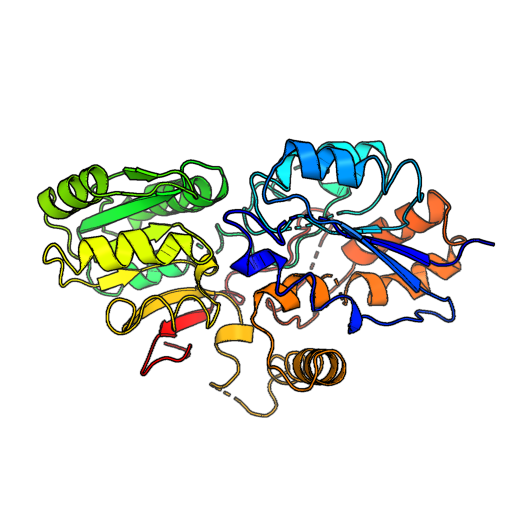7 ? 22.402 9.399 -2.710 1.00 14.07 214 ALA A C 1
ATOM 1496 O O . ALA A 1 217 ? 23.104 9.523 -1.706 1.00 14.52 214 ALA A O 1
ATOM 1498 N N . VAL A 1 218 ? 21.614 8.353 -2.928 1.00 13.26 215 VAL A N 1
ATOM 1499 C CA . VAL A 1 218 ? 21.613 7.211 -2.027 1.00 12.18 215 VAL A CA 1
ATOM 1500 C C . VAL A 1 218 ? 21.742 5.924 -2.831 1.00 11.89 215 VAL A C 1
ATOM 1501 O O . VAL A 1 218 ? 21.081 5.756 -3.862 1.00 12.86 215 VAL A O 1
ATOM 1505 N N . PHE A 1 219 ? 22.611 5.036 -2.353 1.00 11.35 216 PHE A N 1
ATOM 1506 C CA . PHE A 1 219 ? 22.765 3.703 -2.908 1.00 10.47 216 PHE A CA 1
ATOM 1507 C C . PHE A 1 219 ? 22.028 2.687 -2.048 1.00 10.17 216 PHE A C 1
ATOM 1508 O O . PHE A 1 219 ? 22.171 2.678 -0.819 1.00 10.95 216 PHE A O 1
ATOM 1516 N N . ILE A 1 220 ? 21.255 1.823 -2.702 1.00 9.82 217 ILE A N 1
ATOM 1517 C CA . ILE A 1 220 ? 20.538 0.745 -2.033 1.00 9.32 217 ILE A CA 1
ATOM 1518 C C . ILE A 1 220 ? 21.043 -0.591 -2.580 1.00 8.77 217 ILE A C 1
ATOM 1519 O O . ILE A 1 220 ? 21.013 -0.807 -3.797 1.00 9.26 217 ILE A O 1
ATOM 1524 N N . ALA A 1 221 ? 21.503 -1.475 -1.692 1.00 8.48 218 ALA A N 1
ATOM 1525 C CA . ALA A 1 221 ? 21.954 -2.807 -2.087 1.00 8.64 218 ALA A CA 1
ATOM 1526 C C . ALA A 1 221 ? 20.948 -3.843 -1.595 1.00 8.09 218 ALA A C 1
ATOM 1527 O O . ALA A 1 221 ? 20.988 -4.283 -0.442 1.00 9.62 218 ALA A O 1
ATOM 1529 N N . SER A 1 222 ? 20.043 -4.228 -2.483 1.00 7.84 219 SER A N 1
ATOM 1530 C CA . SER A 1 222 ? 18.904 -5.063 -2.137 1.00 8.16 219 SER A CA 1
ATOM 1531 C C . SER A 1 222 ? 18.506 -5.909 -3.345 1.00 8.18 219 SER A C 1
ATOM 1532 O O . SER A 1 222 ? 19.133 -5.830 -4.405 1.00 8.60 219 SER A O 1
ATOM 1535 N N . ALA A 1 223 ? 17.476 -6.731 -3.192 1.00 8.18 220 ALA A N 1
ATOM 1536 C CA . ALA A 1 223 ? 17.051 -7.603 -4.280 1.00 7.79 220 ALA A CA 1
ATOM 1537 C C . ALA A 1 223 ? 15.607 -8.017 -4.084 1.00 8.18 220 ALA A C 1
ATOM 1538 O O . ALA A 1 223 ? 15.135 -8.152 -2.942 1.00 9.00 220 ALA A O 1
ATOM 1540 N N . GLY A 1 224 ? 14.916 -8.259 -5.192 1.00 8.47 221 GLY A N 1
ATOM 1541 C CA . GLY A 1 224 ? 13.530 -8.677 -5.138 1.00 8.76 221 GLY A CA 1
ATOM 1542 C C . GLY A 1 224 ? 12.606 -7.582 -4.650 1.00 8.38 221 GLY A C 1
ATOM 1543 O O . GLY A 1 224 ? 12.959 -6.400 -4.625 1.00 9.55 221 GLY A O 1
ATOM 1544 N N . THR A 1 225 ? 11.409 -7.978 -4.245 1.00 8.51 222 THR A N 1
ATOM 1545 C CA . THR A 1 225 ? 10.447 -6.995 -3.786 1.00 9.16 222 THR A CA 1
ATOM 1546 C C . THR A 1 225 ? 10.853 -6.234 -2.513 1.00 9.22 222 THR A C 1
ATOM 1547 O O . THR A 1 225 ? 10.428 -5.102 -2.351 1.00 9.38 222 THR A O 1
ATOM 1551 N N . PRO A 1 226 ? 11.694 -6.823 -1.634 1.00 8.55 223 PRO A N 1
ATOM 1552 C CA . PRO A 1 226 ? 12.154 -6.027 -0.484 1.00 8.97 223 PRO A CA 1
ATOM 1553 C C . PRO A 1 226 ? 12.928 -4.762 -0.863 1.00 8.62 223 PRO A C 1
ATOM 1554 O O . PRO A 1 226 ? 13.105 -3.897 -0.013 1.00 9.97 223 PRO A O 1
ATOM 1558 N N . ALA A 1 227 ? 13.417 -4.658 -2.096 1.00 9.08 224 ALA A N 1
ATOM 1559 C CA . ALA A 1 227 ? 14.176 -3.476 -2.517 1.00 8.42 224 ALA A CA 1
ATOM 1560 C C . ALA A 1 227 ? 13.307 -2.236 -2.679 1.00 8.63 224 ALA A C 1
ATOM 1561 O O . ALA A 1 227 ? 13.819 -1.114 -2.725 1.00 9.95 224 ALA A O 1
ATOM 1563 N N . VAL A 1 228 ? 11.999 -2.422 -2.798 1.00 9.12 225 VAL A N 1
ATOM 1564 C CA . VAL A 1 228 ? 11.102 -1.275 -2.957 1.00 9.89 225 VAL A CA 1
ATOM 1565 C C . VAL A 1 228 ? 11.033 -0.430 -1.686 1.00 10.18 225 VAL A C 1
ATOM 1566 O O . VAL A 1 228 ? 11.050 0.801 -1.742 1.00 11.21 225 VAL A O 1
ATOM 1570 N N . LEU A 1 229 ? 10.962 -1.095 -0.538 1.00 10.19 226 LEU A N 1
ATOM 1571 C CA . LEU A 1 229 ? 10.753 -0.426 0.743 1.00 10.38 226 LEU A CA 1
ATOM 1572 C C . LEU A 1 229 ? 11.696 0.756 1.012 1.00 10.06 226 LEU A C 1
ATOM 1573 O O . LEU A 1 229 ? 11.237 1.863 1.281 1.00 10.73 226 LEU A O 1
ATOM 1578 N N . PRO A 1 230 ? 13.017 0.543 0.953 1.00 10.01 227 PRO A N 1
ATOM 1579 C CA . PRO A 1 230 ? 13.884 1.697 1.237 1.00 11.36 227 PRO A CA 1
ATOM 1580 C C . PRO A 1 230 ? 13.736 2.841 0.235 1.00 10.21 227 PRO A C 1
ATOM 1581 O O . PRO A 1 230 ? 13.873 4.000 0.620 1.00 11.59 227 PRO A O 1
ATOM 1585 N N . GLN A 1 231 ? 13.469 2.529 -1.031 1.00 10.56 228 GLN A N 1
ATOM 1586 C CA . GLN A 1 231 ? 13.325 3.583 -2.025 1.00 11.25 228 GLN A CA 1
ATOM 1587 C C . GLN A 1 231 ? 12.045 4.392 -1.786 1.00 11.11 228 GLN A C 1
ATOM 1588 O O . GLN A 1 231 ? 12.071 5.622 -1.809 1.00 12.05 228 GLN A O 1
ATOM 1594 N N . LYS A 1 232 ? 10.935 3.706 -1.546 1.00 11.36 229 LYS A N 1
ATOM 1595 C CA . LYS A 1 232 ? 9.695 4.393 -1.200 1.00 13.13 229 LYS A CA 1
ATOM 1596 C C . LYS A 1 232 ? 9.836 5.200 0.086 1.00 12.29 229 LYS A C 1
ATOM 1597 O O . LYS A 1 232 ? 9.323 6.314 0.183 1.00 13.92 229 LYS A O 1
ATOM 1603 N N . ALA A 1 233 ? 10.517 4.645 1.080 1.00 12.00 230 ALA A N 1
ATOM 1604 C CA . ALA A 1 233 ? 10.672 5.346 2.350 1.00 12.86 230 ALA A CA 1
ATOM 1605 C C . ALA A 1 233 ? 11.477 6.628 2.174 1.00 13.04 230 ALA A C 1
ATOM 1606 O O . ALA A 1 233 ? 11.130 7.670 2.734 1.00 14.42 230 ALA A O 1
ATOM 1608 N N . LEU A 1 234 ? 12.541 6.566 1.382 1.00 12.70 231 LEU A N 1
ATOM 1609 C CA . LEU A 1 234 ? 13.320 7.761 1.092 1.00 12.91 231 LEU A CA 1
ATOM 1610 C C . LEU A 1 234 ? 12.458 8.821 0.412 1.00 13.25 231 LEU A C 1
ATOM 1611 O O . LEU A 1 234 ? 12.475 9.994 0.804 1.00 14.92 231 LEU A O 1
ATOM 1616 N N . ARG A 1 235 ? 11.699 8.419 -0.604 1.00 13.79 232 ARG A N 1
ATOM 1617 C CA . ARG A 1 235 ? 10.879 9.377 -1.336 1.00 14.91 232 ARG A CA 1
ATOM 1618 C C . ARG A 1 235 ? 9.782 9.962 -0.451 1.00 15.33 232 ARG A C 1
ATOM 1619 O O . ARG A 1 235 ? 9.519 11.169 -0.492 1.00 16.80 232 ARG A O 1
ATOM 1627 N N . GLU A 1 236 ? 9.151 9.117 0.354 1.00 15.16 233 GLU A N 1
ATOM 1628 C CA A GLU A 1 236 ? 8.067 9.568 1.217 0.65 18.48 233 GLU A CA 1
ATOM 1629 C CA B GLU A 1 236 ? 8.065 9.566 1.220 0.35 18.71 233 GLU A CA 1
ATOM 1630 C C . GLU A 1 236 ? 8.566 10.553 2.271 1.00 18.10 233 GLU A C 1
ATOM 1631 O O . GLU A 1 236 ? 7.820 11.430 2.717 1.00 20.67 233 GLU A O 1
ATOM 1642 N N . ARG A 1 237 ? 9.830 10.417 2.660 1.00 17.89 234 ARG A N 1
ATOM 1643 C CA . ARG A 1 237 ? 10.414 11.291 3.676 1.00 17.90 234 ARG A CA 1
ATOM 1644 C C . ARG A 1 237 ? 11.165 12.483 3.092 1.00 21.64 234 ARG A C 1
ATOM 1645 O O . ARG A 1 237 ? 11.897 13.178 3.802 1.00 21.54 234 ARG A O 1
ATOM 1653 N N . GLY A 1 238 ? 10.975 12.718 1.796 1.00 18.35 235 GLY A N 1
ATOM 1654 C CA . GLY A 1 238 ? 11.388 13.968 1.185 1.00 19.73 235 GLY A CA 1
ATOM 1655 C C . GLY A 1 238 ? 12.685 13.955 0.408 1.00 18.41 235 GLY A C 1
ATOM 1656 O O . GLY A 1 238 ? 13.095 14.987 -0.120 1.00 20.34 235 GLY A O 1
ATOM 1657 N N . PHE A 1 239 ? 13.343 12.806 0.320 1.00 16.82 236 PHE A N 1
ATOM 1658 C CA . PHE A 1 239 ? 14.584 12.765 -0.430 1.00 16.69 236 PHE A CA 1
ATOM 1659 C C . PHE A 1 239 ? 14.306 12.872 -1.923 1.00 17.00 236 PHE A C 1
ATOM 1660 O O . PHE A 1 239 ? 13.546 12.080 -2.480 1.00 19.42 236 PHE A O 1
ATOM 1668 N N . LYS A 1 240 ? 14.924 13.860 -2.564 1.00 19.14 237 LYS A N 1
ATOM 1669 C CA . LYS A 1 240 ? 14.656 14.135 -3.970 1.00 20.36 237 LYS A CA 1
ATOM 1670 C C . LYS A 1 240 ? 15.832 13.794 -4.884 1.00 22.51 237 LYS A C 1
ATOM 1671 O O . LYS A 1 240 ? 15.705 13.848 -6.106 1.00 24.95 237 LYS A O 1
ATOM 1677 N N . GLY A 1 241 ? 16.972 13.441 -4.297 1.00 18.07 238 GLY A N 1
ATOM 1678 C CA . GLY A 1 241 ? 18.163 13.155 -5.078 1.00 17.89 238 GLY A CA 1
ATOM 1679 C C . GLY A 1 241 ? 18.131 11.824 -5.810 1.00 16.01 238 GLY A C 1
ATOM 1680 O O . GLY A 1 241 ? 17.160 11.072 -5.737 1.00 17.31 238 GLY A O 1
ATOM 1681 N N . ALA A 1 242 ? 19.206 11.534 -6.526 1.00 15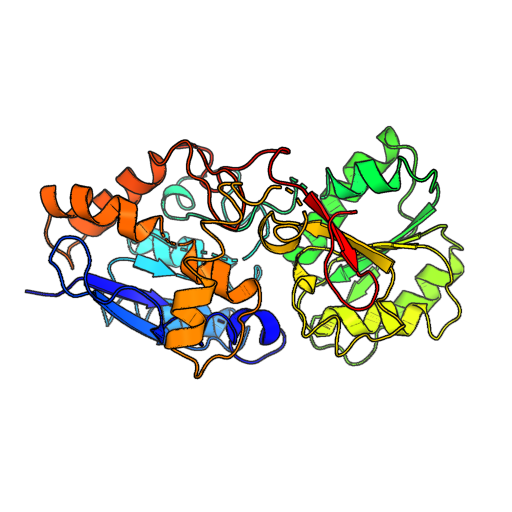.39 239 ALA A N 1
ATOM 1682 C CA . ALA A 1 242 ? 19.305 10.291 -7.280 1.00 15.87 239 ALA A CA 1
ATOM 1683 C C . ALA A 1 242 ? 19.360 9.084 -6.354 1.00 13.58 239 ALA A C 1
ATOM 1684 O O . ALA A 1 242 ? 20.016 9.117 -5.310 1.00 14.64 239 ALA A O 1
ATOM 1686 N N . ILE A 1 243 ? 18.668 8.017 -6.746 1.00 12.95 240 ILE A N 1
ATOM 1687 C CA . ILE A 1 243 ? 18.748 6.754 -6.029 1.00 11.73 240 ILE A CA 1
ATOM 1688 C C . ILE A 1 243 ? 19.258 5.676 -6.978 1.00 13.20 240 ILE A C 1
ATOM 1689 O O . ILE A 1 243 ? 18.797 5.550 -8.119 1.00 13.73 240 ILE A O 1
ATOM 1694 N N . TYR A 1 244 ? 20.244 4.931 -6.501 1.00 10.92 241 TYR A N 1
ATOM 1695 C CA . TYR A 1 244 ? 20.861 3.855 -7.261 1.00 11.04 241 TYR A CA 1
ATOM 1696 C C . TYR A 1 244 ? 20.536 2.531 -6.597 1.00 9.92 241 TYR A C 1
ATOM 1697 O O . TYR A 1 244 ? 20.478 2.445 -5.367 1.00 10.98 241 TYR A O 1
ATOM 1706 N N . GLN A 1 245 ? 20.287 1.509 -7.411 1.00 9.33 242 GLN A N 1
ATOM 1707 C CA . GLN A 1 245 ? 20.013 0.175 -6.904 1.00 9.15 242 GLN A CA 1
ATOM 1708 C C . GLN A 1 245 ? 21.010 -0.786 -7.547 1.00 8.79 242 GLN A C 1
ATOM 1709 O O . GLN A 1 245 ? 22.066 -0.359 -8.026 1.00 9.79 242 GLN A O 1
ATOM 1715 N N . THR A 1 246 ? 20.678 -2.072 -7.526 1.00 8.64 243 THR A N 1
ATOM 1716 C CA . THR A 1 246 ? 21.522 -3.139 -8.057 1.00 8.73 243 THR A CA 1
ATOM 1717 C C . THR A 1 246 ? 20.693 -4.030 -8.968 1.00 7.75 243 THR A C 1
ATOM 1718 O O . THR A 1 246 ? 19.467 -3.911 -9.029 1.00 8.65 243 THR A O 1
ATOM 1722 N N . HIS A 1 247 ? 21.358 -4.963 -9.646 1.00 7.54 244 HIS A N 1
ATOM 1723 C CA . HIS A 1 247 ? 20.661 -5.893 -10.524 1.00 7.94 244 HIS A CA 1
ATOM 1724 C C . HIS A 1 247 ? 19.705 -6.840 -9.796 1.00 7.83 244 HIS A C 1
ATOM 1725 O O . HIS A 1 247 ? 18.978 -7.593 -10.441 1.00 8.69 244 HIS A O 1
ATOM 1732 N N . GLY A 1 248 ? 19.693 -6.803 -8.463 1.00 8.00 245 GLY A N 1
ATOM 1733 C CA . GLY A 1 248 ? 18.664 -7.495 -7.702 1.00 8.59 245 GLY A CA 1
ATOM 1734 C C . GLY A 1 248 ? 17.267 -6.946 -7.959 1.00 7.82 245 GLY A C 1
ATOM 1735 O O . GLY A 1 248 ? 16.284 -7.612 -7.616 1.00 8.68 245 GLY A O 1
ATOM 1736 N N . VAL A 1 249 ? 17.158 -5.761 -8.556 1.00 8.04 246 VAL A N 1
ATOM 1737 C CA . VAL A 1 249 ? 15.847 -5.162 -8.777 1.00 9.06 246 VAL A CA 1
ATOM 1738 C C . VAL A 1 249 ? 15.336 -5.321 -10.205 1.00 8.91 246 VAL A C 1
ATOM 1739 O O . VAL A 1 249 ? 14.272 -4.802 -10.536 1.00 10.08 246 VAL A O 1
ATOM 1743 N N . ALA A 1 250 ? 16.076 -6.051 -11.040 1.00 8.88 247 ALA A N 1
ATOM 1744 C CA . ALA A 1 250 ? 15.860 -6.057 -12.488 1.00 8.98 247 ALA A CA 1
ATOM 1745 C C . ALA A 1 250 ? 14.659 -6.896 -12.938 1.00 8.44 247 ALA A C 1
ATOM 1746 O O . ALA A 1 250 ? 14.664 -7.469 -14.036 1.00 9.17 247 ALA A O 1
ATOM 1748 N N . THR A 1 251 ? 13.629 -6.935 -12.097 1.00 9.35 248 THR A N 1
ATOM 1749 C CA . THR A 1 251 ? 12.377 -7.612 -12.402 1.00 9.82 248 THR A CA 1
ATOM 1750 C C . THR A 1 251 ? 11.246 -6.601 -12.561 1.00 10.05 248 THR A C 1
ATOM 1751 O O . THR A 1 251 ? 11.156 -5.623 -11.813 1.00 10.22 248 THR A O 1
ATOM 1755 N N . GLU A 1 252 ? 10.373 -6.837 -13.530 1.00 9.94 249 GLU A N 1
ATOM 1756 C CA . GLU A 1 252 ? 9.212 -5.974 -13.697 1.00 11.27 249 GLU A CA 1
ATOM 1757 C C . GLU A 1 252 ? 8.330 -5.922 -12.438 1.00 11.78 249 GLU A C 1
ATOM 1758 O O . GLU A 1 252 ? 7.567 -4.976 -12.260 1.00 12.33 249 GLU A O 1
ATOM 1764 N N . GLU A 1 253 ? 8.444 -6.908 -11.551 1.00 11.47 250 GLU A N 1
ATOM 1765 C CA . GLU A 1 253 ? 7.698 -6.856 -10.288 1.00 11.36 250 GLU A CA 1
ATOM 1766 C C . GLU A 1 253 ? 8.128 -5.673 -9.430 1.00 12.28 250 GLU A C 1
ATOM 1767 O O . GLU A 1 253 ? 7.322 -5.097 -8.697 1.00 13.49 250 GLU A O 1
ATOM 1773 N N . PHE A 1 254 ? 9.404 -5.322 -9.502 1.00 10.52 251 PHE A N 1
ATOM 1774 C CA . PHE A 1 254 ? 9.940 -4.179 -8.773 1.00 10.67 251 PHE A CA 1
ATOM 1775 C C . PHE A 1 254 ? 9.374 -2.879 -9.339 1.00 11.38 251 PHE A C 1
ATOM 1776 O O . PHE A 1 254 ? 9.007 -1.967 -8.594 1.00 11.88 251 PHE A O 1
ATOM 1784 N N . ILE A 1 255 ? 9.290 -2.793 -10.661 1.00 11.48 252 ILE A N 1
ATOM 1785 C CA . ILE A 1 255 ? 8.725 -1.613 -11.308 1.00 12.80 252 ILE A CA 1
ATOM 1786 C C . ILE A 1 255 ? 7.263 -1.453 -10.926 1.00 13.58 252 ILE A C 1
ATOM 1787 O O . ILE A 1 255 ? 6.815 -0.353 -10.585 1.00 14.69 252 ILE A O 1
ATOM 1792 N N . LYS A 1 256 ? 6.514 -2.547 -10.965 1.00 12.77 253 LYS A N 1
ATOM 1793 C CA A LYS A 1 256 ? 5.086 -2.482 -10.680 0.46 15.43 253 LYS A CA 1
ATOM 1794 C CA B LYS A 1 256 ? 5.083 -2.499 -10.680 0.54 15.41 253 LYS A CA 1
ATOM 1795 C C . LYS A 1 256 ? 4.809 -2.091 -9.233 1.00 14.41 253 LYS A C 1
ATOM 1796 O O . LYS A 1 256 ? 3.967 -1.229 -8.966 1.00 15.34 253 LYS A O 1
ATOM 1807 N N . LEU A 1 257 ? 5.520 -2.711 -8.302 1.00 13.28 254 LEU A N 1
ATOM 1808 C CA . LEU A 1 257 ? 5.326 -2.419 -6.887 1.00 13.61 254 LEU A CA 1
ATOM 1809 C C . LEU A 1 257 ? 5.838 -1.026 -6.537 1.00 12.95 254 LEU A C 1
ATOM 1810 O O . LEU A 1 257 ? 5.227 -0.307 -5.742 1.00 13.61 254 LEU A O 1
ATOM 1815 N N . GLY A 1 258 ? 6.953 -0.634 -7.142 1.00 12.77 255 GLY A N 1
ATOM 1816 C CA . GLY A 1 258 ? 7.588 0.628 -6.809 1.00 12.72 255 GLY A CA 1
ATOM 1817 C C . GLY A 1 258 ? 6.919 1.846 -7.414 1.00 14.54 255 GLY A C 1
ATOM 1818 O O . GLY A 1 258 ? 6.960 2.927 -6.830 1.00 15.32 255 GLY A O 1
ATOM 1819 N N . GLY A 1 259 ? 6.318 1.688 -8.589 1.00 14.14 256 GLY A N 1
ATOM 1820 C CA . GLY A 1 259 ? 5.597 2.782 -9.215 1.00 15.86 256 GLY A CA 1
ATOM 1821 C C . GLY A 1 259 ? 6.448 4.020 -9.434 1.00 15.56 256 GLY A C 1
ATOM 1822 O O . GLY A 1 259 ? 7.627 3.927 -9.782 1.00 15.82 256 GLY A O 1
ATOM 1823 N N . LYS A 1 260 ? 5.854 5.190 -9.214 1.00 17.14 257 LYS A N 1
ATOM 1824 C CA A LYS A 1 260 ? 6.532 6.461 -9.448 0.45 18.72 257 LYS A CA 1
ATOM 1825 C CA B LYS A 1 260 ? 6.544 6.449 -9.469 0.55 16.55 257 LYS A CA 1
ATOM 1826 C C . LYS A 1 260 ? 7.780 6.623 -8.589 1.00 16.43 257 LYS A C 1
ATOM 1827 O O . LYS A 1 260 ? 8.725 7.311 -8.969 1.00 17.92 257 LYS A O 1
ATOM 1838 N N . ASP A 1 261 ? 7.783 5.987 -7.423 1.00 16.42 258 ASP A N 1
ATOM 1839 C CA . ASP A 1 261 ? 8.913 6.127 -6.507 1.00 15.90 258 ASP A CA 1
ATOM 1840 C C . ASP A 1 261 ? 10.212 5.505 -7.027 1.00 14.44 258 ASP A C 1
ATOM 1841 O O . ASP A 1 261 ? 11.302 5.915 -6.617 1.00 16.49 258 ASP A O 1
ATOM 1846 N N . VAL A 1 262 ? 10.104 4.524 -7.922 1.00 14.74 259 VAL A N 1
ATOM 1847 C CA . VAL A 1 262 ? 11.305 3.892 -8.474 1.00 13.45 259 VAL A CA 1
ATOM 1848 C C . VAL A 1 262 ? 11.650 4.367 -9.881 1.00 13.91 259 VAL A C 1
ATOM 1849 O O . VAL A 1 262 ? 12.686 3.989 -10.435 1.00 14.21 259 VAL A O 1
ATOM 1853 N N . GLU A 1 263 ? 10.796 5.201 -10.465 1.00 14.73 260 GLU A N 1
ATOM 1854 C CA A GLU A 1 263 ? 11.115 5.815 -11.744 0.69 16.09 260 GLU A CA 1
ATOM 1855 C CA B GLU A 1 263 ? 11.112 5.835 -11.738 0.31 16.79 260 GLU A CA 1
ATOM 1856 C C . GLU A 1 263 ? 12.459 6.529 -11.626 1.00 15.69 260 GLU A C 1
ATOM 1857 O O . GLU A 1 263 ? 12.724 7.221 -10.639 1.00 16.67 260 GLU A O 1
ATOM 1868 N N . GLY A 1 264 ? 13.317 6.337 -12.622 1.00 15.66 261 GLY A N 1
ATOM 1869 C CA . GLY A 1 264 ? 14.615 6.978 -12.627 1.00 15.01 261 GLY A CA 1
ATOM 1870 C C . GLY A 1 264 ? 15.715 6.219 -11.908 1.00 13.83 261 GLY A C 1
ATOM 1871 O O . GLY A 1 264 ? 16.874 6.624 -11.976 1.00 14.72 261 GLY A O 1
ATOM 1872 N N . ALA A 1 265 ? 15.376 5.133 -11.218 1.00 13.17 262 ALA A N 1
ATOM 1873 C CA . ALA A 1 265 ? 16.410 4.326 -10.578 1.00 12.47 262 ALA A CA 1
ATOM 1874 C C . ALA A 1 265 ? 17.408 3.842 -11.625 1.00 12.61 262 ALA A C 1
ATOM 1875 O O . ALA A 1 265 ? 17.020 3.482 -12.739 1.00 12.56 262 ALA A O 1
ATOM 1877 N N . ILE A 1 266 ? 18.685 3.824 -11.259 1.00 11.16 263 ILE A N 1
ATOM 1878 C CA . ILE A 1 266 ? 19.744 3.352 -12.135 1.00 11.50 263 ILE A CA 1
ATOM 1879 C C . ILE A 1 266 ? 20.525 2.272 -11.403 1.00 10.06 263 ILE A C 1
ATOM 1880 O O . ILE A 1 266 ? 20.751 2.373 -10.194 1.00 11.13 263 ILE A O 1
ATOM 1885 N N . PHE A 1 267 ? 20.920 1.236 -12.131 1.00 10.21 264 PHE A N 1
ATOM 1886 C CA . PHE A 1 267 ? 21.755 0.176 -11.573 1.00 9.86 264 PHE A CA 1
ATOM 1887 C C . PHE A 1 267 ? 22.648 -0.399 -12.656 1.00 9.20 264 PHE A C 1
ATOM 1888 O O . PHE A 1 267 ? 22.353 -0.258 -13.849 1.00 10.47 264 PHE A O 1
ATOM 1896 N N . ALA A 1 268 ? 23.741 -1.031 -12.252 1.00 9.17 265 ALA A N 1
ATOM 1897 C CA . ALA A 1 268 ? 24.556 -1.789 -13.186 1.00 9.61 265 ALA A CA 1
ATOM 1898 C C . ALA A 1 268 ? 24.006 -3.208 -13.253 1.00 8.50 265 ALA A C 1
ATOM 1899 O O . ALA A 1 268 ? 23.826 -3.865 -12.221 1.00 9.32 265 ALA A O 1
ATOM 1901 N N . GLY A 1 269 ? 23.729 -3.684 -14.459 1.00 8.56 266 GLY A N 1
ATOM 1902 C CA . GLY A 1 269 ? 23.152 -4.997 -14.637 1.00 9.39 266 GLY A CA 1
ATOM 1903 C C . GLY A 1 269 ? 23.543 -5.663 -15.939 1.00 8.02 266 GLY A C 1
ATOM 1904 O O . GLY A 1 269 ? 24.566 -5.351 -16.563 1.00 9.61 266 GLY A O 1
ATOM 1905 N N . GLU A 1 270 ? 22.701 -6.610 -16.330 1.00 8.52 267 GLU A N 1
ATOM 1906 C CA . GLU A 1 270 ? 23.003 -7.564 -17.387 1.00 8.75 267 GLU A CA 1
ATOM 1907 C C . GLU A 1 270 ? 22.466 -7.158 -18.749 1.00 8.53 267 GLU A C 1
ATOM 1908 O O . GLU A 1 270 ? 21.488 -6.418 -18.854 1.00 8.95 267 GLU A O 1
ATOM 1914 N N . ALA A 1 271 ? 23.074 -7.721 -19.789 1.00 8.29 268 ALA A N 1
ATOM 1915 C CA . ALA A 1 271 ? 22.641 -7.491 -21.163 1.00 9.30 268 ALA A CA 1
ATOM 1916 C C . ALA A 1 271 ? 21.149 -7.707 -21.325 1.00 8.67 268 ALA A C 1
ATOM 1917 O O . ALA A 1 271 ? 20.483 -6.937 -22.012 1.00 9.98 268 ALA A O 1
ATOM 1919 N N . PHE A 1 272 ? 20.617 -8.749 -20.691 1.00 8.84 269 PHE A N 1
ATOM 1920 C CA . PHE A 1 272 ? 19.189 -9.063 -20.777 1.00 9.14 269 PHE A CA 1
ATOM 1921 C C . PHE A 1 272 ? 18.334 -7.826 -20.529 1.00 8.88 269 PHE A C 1
ATOM 1922 O O . PHE A 1 272 ? 17.329 -7.603 -21.213 1.00 10.20 269 PHE A O 1
ATOM 1930 N N . SER A 1 273 ? 18.710 -7.031 -19.533 1.00 8.94 270 SER A N 1
ATOM 1931 C CA . SER A 1 273 ? 17.894 -5.883 -19.140 1.00 10.21 270 SER A CA 1
ATOM 1932 C C . SER A 1 273 ? 17.934 -4.740 -20.142 1.00 10.55 270 SER A C 1
ATOM 1933 O O . SER A 1 273 ? 17.008 -3.930 -20.201 1.00 11.32 270 SER A O 1
ATOM 1936 N N . GLY A 1 274 ? 19.024 -4.652 -20.896 1.00 10.31 271 GLY A N 1
ATOM 1937 C CA . GLY A 1 274 ? 19.164 -3.609 -21.892 1.00 11.53 271 GLY A CA 1
ATOM 1938 C C . GLY A 1 274 ? 18.966 -4.084 -23.318 1.00 10.37 271 GLY A C 1
ATOM 1939 O O . GLY A 1 274 ? 19.203 -3.330 -24.260 1.00 11.34 271 GLY A O 1
ATOM 1940 N N . ALA A 1 275 ? 18.519 -5.322 -23.490 1.00 11.58 272 ALA A N 1
ATOM 1941 C CA . ALA A 1 275 ? 18.548 -5.953 -24.805 1.00 10.81 272 ALA A CA 1
ATOM 1942 C C . ALA A 1 275 ? 17.691 -5.229 -25.830 1.00 12.52 272 ALA A C 1
ATOM 1943 O O . ALA A 1 275 ? 18.041 -5.183 -27.008 1.00 12.43 272 ALA A O 1
ATOM 1945 N N . GLU A 1 276 ? 16.564 -4.673 -25.397 1.00 11.86 273 GLU A N 1
ATOM 1946 C CA . GLU A 1 276 ? 15.663 -4.001 -26.334 1.00 13.52 273 GLU A CA 1
ATOM 1947 C C . GLU A 1 276 ? 16.282 -2.741 -26.927 1.00 13.60 273 GLU A C 1
ATOM 1948 O O . GLU A 1 276 ? 15.803 -2.231 -27.942 1.00 16.20 273 GLU A O 1
ATOM 1954 N N . ASP A 1 277 ? 17.340 -2.237 -26.300 1.00 12.93 274 ASP A N 1
ATOM 1955 C CA . ASP A 1 277 ? 18.019 -1.040 -26.784 1.00 13.78 274 ASP A CA 1
ATOM 1956 C C . ASP A 1 277 ? 19.330 -1.350 -27.496 1.00 14.75 274 ASP A C 1
ATOM 1957 O O . ASP A 1 277 ? 20.126 -0.447 -27.770 1.00 17.81 274 ASP A O 1
ATOM 1970 N N . PRO A 1 279 ? 21.349 -3.399 -30.906 1.00 15.22 276 PRO A N 1
ATOM 1971 C CA . PRO A 1 279 ? 21.031 -3.649 -32.320 1.00 15.56 276 PRO A CA 1
ATOM 1972 C C . PRO A 1 279 ? 20.224 -4.931 -32.510 1.00 15.42 276 PRO A C 1
ATOM 1973 O O . PRO A 1 279 ? 20.430 -5.895 -31.775 1.00 14.27 276 PRO A O 1
ATOM 1977 N N . ALA A 1 280 ? 19.329 -4.938 -33.499 1.00 15.62 277 ALA A N 1
ATOM 1978 C CA . ALA A 1 280 ? 18.417 -6.065 -33.700 1.00 17.85 277 ALA A CA 1
ATOM 1979 C C . ALA A 1 280 ? 19.122 -7.410 -33.877 1.00 15.22 277 ALA A C 1
ATOM 1980 O O . ALA A 1 280 ? 18.603 -8.447 -33.464 1.00 19.13 277 ALA A O 1
ATOM 1982 N N . ASP A 1 281 ? 20.305 -7.394 -34.478 1.00 15.34 278 ASP A N 1
ATOM 1983 C CA A ASP A 1 281 ? 21.066 -8.611 -34.742 0.39 16.08 278 ASP A CA 1
ATOM 1984 C CA B ASP A 1 281 ? 21.027 -8.645 -34.707 0.61 15.83 278 ASP A CA 1
ATOM 1985 C C . ASP A 1 281 ? 22.071 -8.947 -33.633 1.00 14.96 278 ASP A C 1
ATOM 1986 O O . ASP A 1 281 ? 22.905 -9.828 -33.801 1.00 16.08 278 ASP A O 1
ATOM 1995 N N . SER A 1 282 ? 22.001 -8.242 -32.507 1.00 13.47 279 SER A N 1
ATOM 1996 C CA . SER A 1 282 ? 22.940 -8.504 -31.418 1.00 14.40 279 SER A CA 1
ATOM 1997 C C . SER A 1 282 ? 22.798 -9.924 -30.895 1.00 12.62 279 SER A C 1
ATOM 1998 O O . SER A 1 282 ? 21.676 -10.410 -30.724 1.00 13.22 279 SER A O 1
ATOM 2001 N N . PRO A 1 283 ? 23.929 -10.593 -30.611 1.00 13.56 280 PRO A N 1
ATOM 2002 C CA . PRO A 1 283 ? 23.837 -11.929 -30.018 1.00 13.00 280 PRO A CA 1
ATOM 2003 C C . PRO A 1 283 ? 23.020 -11.924 -28.727 1.00 11.56 280 PRO A C 1
ATOM 2004 O O . PRO A 1 283 ? 22.375 -12.923 -28.408 1.00 13.26 280 PRO A O 1
ATOM 2008 N N . PHE A 1 284 ? 23.032 -10.820 -27.988 1.00 11.05 281 PHE A N 1
ATOM 2009 C CA . PHE A 1 284 ? 22.285 -10.780 -26.734 1.00 10.75 281 PHE A CA 1
ATOM 2010 C C . PHE A 1 284 ? 20.784 -10.813 -26.974 1.00 11.38 281 PHE A C 1
ATOM 2011 O O . PHE A 1 284 ? 20.036 -11.359 -26.163 1.00 11.86 281 PHE A O 1
ATOM 2019 N N . ARG A 1 285 ? 20.325 -10.241 -28.078 1.00 12.39 282 ARG A N 1
ATOM 2020 C CA . ARG A 1 285 ? 18.896 -10.308 -28.374 1.00 11.89 282 ARG A CA 1
ATOM 2021 C C . ARG A 1 285 ? 18.499 -11.710 -28.822 1.00 12.34 282 ARG A C 1
ATOM 2022 O O . ARG A 1 285 ? 17.410 -12.187 -28.507 1.00 13.81 282 ARG A O 1
ATOM 2030 N N . LYS A 1 286 ? 19.400 -12.385 -29.524 1.00 13.30 283 LYS A N 1
ATOM 2031 C CA A LYS A 1 286 ? 19.138 -13.741 -29.987 0.49 13.94 283 LYS A CA 1
ATOM 2032 C CA B LYS A 1 286 ? 19.145 -13.741 -29.989 0.51 13.95 283 LYS A CA 1
ATOM 2033 C C . LYS A 1 286 ? 19.027 -14.718 -28.822 1.00 13.02 283 LYS A C 1
ATOM 2034 O O . LYS A 1 286 ? 18.099 -15.530 -28.766 1.00 14.13 283 LYS A O 1
ATOM 2045 N N . VAL A 1 287 ? 19.964 -14.644 -27.885 1.00 12.31 284 VAL A N 1
ATOM 2046 C CA . VAL A 1 287 ? 19.934 -15.575 -26.765 1.00 11.46 284 VAL A CA 1
ATOM 2047 C C . VAL A 1 287 ? 18.771 -15.274 -25.829 1.00 11.47 284 VAL A C 1
ATOM 2048 O O . VAL A 1 287 ? 18.273 -16.175 -25.149 1.00 12.22 284 VAL A O 1
ATOM 2052 N N . LYS A 1 288 ? 18.324 -14.023 -25.801 1.00 10.46 285 LYS A N 1
ATOM 2053 C CA . LYS A 1 288 ? 17.145 -13.674 -25.022 1.00 10.76 285 LYS A CA 1
ATOM 2054 C C . LYS A 1 288 ? 15.887 -14.248 -25.661 1.00 11.75 285 LYS A C 1
ATOM 2055 O O . LYS A 1 288 ? 15.024 -14.785 -24.963 1.00 12.18 285 LYS A O 1
ATOM 2061 N N . ALA A 1 289 ? 15.787 -14.154 -26.983 1.00 12.24 286 ALA A N 1
ATOM 2062 C CA . ALA A 1 289 ? 14.613 -14.665 -27.679 1.00 13.39 286 ALA A CA 1
ATOM 2063 C C . ALA A 1 289 ? 14.464 -16.168 -27.479 1.00 13.80 286 ALA A C 1
ATOM 2064 O O . ALA A 1 289 ? 13.349 -16.660 -27.331 1.00 14.99 286 ALA A O 1
ATOM 2066 N N . ARG A 1 290 ? 15.567 -16.905 -27.477 1.00 13.86 287 ARG A N 1
ATOM 2067 C CA A ARG A 1 290 ? 15.500 -18.349 -27.268 0.42 16.27 287 ARG A CA 1
ATOM 2068 C CA B ARG A 1 290 ? 15.513 -18.350 -27.261 0.58 16.18 287 ARG A CA 1
ATOM 2069 C C . ARG A 1 290 ? 14.867 -18.668 -25.916 1.00 14.71 287 ARG A C 1
ATOM 2070 O O . ARG A 1 290 ? 14.010 -19.550 -25.808 1.00 14.79 287 ARG A O 1
ATOM 2085 N N . PHE A 1 291 ? 15.288 -17.950 -24.879 1.00 11.93 288 PHE A N 1
ATOM 2086 C CA . PHE A 1 291 ? 14.729 -18.130 -23.547 1.00 11.86 288 PHE A CA 1
ATOM 2087 C C . PHE A 1 291 ? 13.271 -17.703 -23.488 1.00 11.90 288 PHE A C 1
ATOM 2088 O O . PHE A 1 291 ? 12.412 -18.452 -23.016 1.00 11.89 288 PHE A O 1
ATOM 2096 N N . VAL A 1 292 ? 12.984 -16.499 -23.968 1.00 11.36 289 VAL A N 1
ATOM 2097 C CA . VAL A 1 292 ? 11.628 -15.965 -23.887 1.00 12.49 289 VAL A CA 1
ATOM 2098 C C . VAL A 1 292 ? 10.638 -16.855 -24.640 1.00 13.04 289 VAL A C 1
ATOM 2099 O O . VAL A 1 292 ? 9.547 -17.149 -24.141 1.00 14.36 289 VAL A O 1
ATOM 2103 N N . ASP A 1 293 ? 11.020 -17.299 -25.829 1.00 13.27 290 ASP A N 1
ATOM 2104 C CA . ASP A 1 293 ? 10.131 -18.137 -26.618 1.00 15.09 290 ASP A CA 1
ATOM 2105 C C . ASP A 1 293 ? 9.838 -19.447 -25.899 1.00 15.69 290 ASP A C 1
ATOM 2106 O O . ASP A 1 293 ? 8.691 -19.895 -25.844 1.00 15.66 290 ASP A O 1
ATOM 2111 N N . ALA A 1 294 ? 10.872 -20.067 -25.348 1.00 14.43 291 ALA A N 1
ATOM 2112 C CA . ALA A 1 294 ? 10.687 -21.331 -24.649 1.00 14.86 291 ALA A CA 1
ATOM 2113 C C . ALA A 1 294 ? 9.863 -21.135 -23.383 1.00 13.66 291 ALA A C 1
ATOM 2114 O O . ALA A 1 294 ? 8.981 -21.935 -23.073 1.00 14.02 291 ALA A O 1
ATOM 2116 N N . TYR A 1 295 ? 10.142 -20.064 -22.648 1.00 12.41 292 TYR A N 1
ATOM 2117 C CA . TYR A 1 295 ? 9.413 -19.783 -21.422 1.00 11.90 292 TYR A CA 1
ATOM 2118 C C . TYR A 1 295 ? 7.935 -19.533 -21.708 1.00 12.52 292 TYR A C 1
ATOM 2119 O O . TYR A 1 295 ? 7.059 -20.083 -21.033 1.00 13.63 292 TYR A O 1
ATOM 2128 N N . LYS A 1 296 ? 7.653 -18.698 -22.704 1.00 13.09 293 LYS A N 1
ATOM 2129 C CA . LYS A 1 296 ? 6.269 -18.417 -23.072 1.00 14.60 293 LYS A CA 1
ATOM 2130 C C . LYS A 1 296 ? 5.530 -19.690 -23.473 1.00 15.98 293 LYS A C 1
ATOM 2131 O O . LYS A 1 296 ? 4.375 -19.889 -23.091 1.00 17.77 293 LYS A O 1
ATOM 2137 N N . ALA A 1 297 ? 6.196 -20.561 -24.220 1.00 15.52 294 ALA A N 1
ATOM 2138 C CA . ALA A 1 297 ? 5.561 -21.790 -24.679 1.00 16.69 294 ALA A CA 1
ATOM 2139 C C . ALA A 1 297 ? 5.198 -22.695 -23.507 1.00 17.71 294 ALA A C 1
ATOM 2140 O O . ALA A 1 297 ? 4.229 -23.459 -23.581 1.00 18.94 294 ALA A O 1
ATOM 2142 N N . ALA A 1 298 ? 5.967 -22.601 -22.425 1.00 16.45 295 ALA A N 1
ATOM 2143 C CA . ALA A 1 298 ? 5.748 -23.449 -21.257 1.00 15.73 295 ALA A CA 1
ATOM 2144 C C . ALA A 1 298 ? 4.841 -22.805 -20.214 1.00 16.57 295 ALA A C 1
ATOM 2145 O O . ALA A 1 298 ? 4.379 -23.474 -19.285 1.00 19.88 295 ALA A O 1
ATOM 2147 N N . ASN A 1 299 ? 4.591 -21.509 -20.359 1.00 14.82 296 ASN A N 1
ATOM 2148 C CA . ASN A 1 299 ? 3.887 -20.756 -19.334 1.00 14.87 296 ASN A CA 1
ATOM 2149 C C . ASN A 1 299 ? 2.702 -19.949 -19.860 1.00 16.22 296 ASN A C 1
ATOM 2150 O O . ASN A 1 299 ? 2.427 -18.855 -19.376 1.00 18.14 296 ASN A O 1
ATOM 2155 N N . GLY A 1 300 ? 2.007 -20.501 -20.850 1.00 17.60 297 GLY A N 1
ATOM 2156 C CA . GLY A 1 300 ? 0.768 -19.914 -21.336 1.00 18.88 297 GLY A CA 1
ATOM 2157 C C . GLY A 1 300 ? 0.930 -18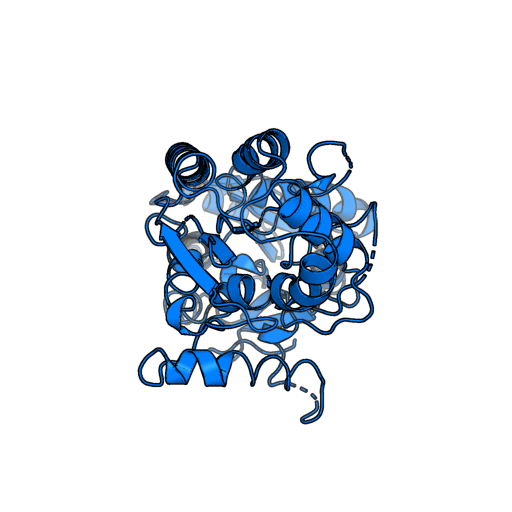.532 -21.936 1.00 22.67 297 GLY A C 1
ATOM 2158 O O . GLY A 1 300 ? -0.002 -17.722 -21.918 1.00 23.41 297 GLY A O 1
ATOM 2159 N N . GLY A 1 301 ? 2.117 -18.258 -22.464 1.00 18.04 298 GLY A N 1
ATOM 2160 C CA . GLY A 1 301 ? 2.380 -17.001 -23.141 1.00 17.78 298 GLY A CA 1
ATOM 2161 C C . GLY A 1 301 ? 2.879 -15.884 -22.239 1.00 17.43 298 GLY A C 1
ATOM 2162 O O . GLY A 1 301 ? 3.161 -14.785 -22.712 1.00 19.91 298 GLY A O 1
ATOM 2163 N N . ALA A 1 302 ? 2.984 -16.156 -20.941 1.00 16.62 299 ALA A N 1
ATOM 2164 C CA . ALA A 1 302 ? 3.446 -15.149 -19.992 1.00 17.45 299 ALA A CA 1
ATOM 2165 C C . ALA A 1 302 ? 4.922 -14.841 -20.209 1.00 15.90 299 ALA A C 1
ATOM 2166 O O . ALA A 1 302 ? 5.728 -15.747 -20.401 1.00 16.33 299 ALA A O 1
ATOM 2168 N N . ALA A 1 303 ? 5.274 -13.562 -20.174 1.00 16.07 300 ALA A N 1
ATOM 2169 C CA . ALA A 1 303 ? 6.670 -13.160 -20.304 1.00 15.26 300 ALA A CA 1
ATOM 2170 C C . ALA A 1 303 ? 7.442 -13.447 -19.023 1.00 13.87 300 ALA A C 1
ATOM 2171 O O . ALA A 1 303 ? 6.930 -13.253 -17.921 1.00 15.14 300 ALA A O 1
ATOM 2173 N N . PRO A 1 304 ? 8.691 -13.897 -19.167 1.00 11.97 301 PRO A N 1
ATOM 2174 C CA . PRO A 1 304 ? 9.515 -14.140 -17.983 1.00 11.24 301 PRO A CA 1
ATOM 2175 C C . PRO A 1 304 ? 10.150 -12.859 -17.471 1.00 10.48 301 PRO A C 1
ATOM 2176 O O . PRO A 1 304 ? 10.240 -11.863 -18.197 1.00 11.92 301 PRO A O 1
ATOM 2180 N N . THR A 1 305 ? 10.595 -12.898 -16.222 1.00 10.29 302 THR A N 1
ATOM 2181 C CA . THR A 1 305 ? 11.506 -11.882 -15.716 1.00 10.47 302 THR A CA 1
ATOM 2182 C C . THR A 1 305 ? 12.930 -12.439 -15.717 1.00 10.28 302 THR A C 1
ATOM 2183 O O . THR A 1 305 ? 13.157 -13.644 -15.902 1.00 11.08 302 THR A O 1
ATOM 2187 N N . ILE A 1 306 ? 13.893 -11.554 -15.507 1.00 9.10 303 ILE A N 1
ATOM 2188 C CA . ILE A 1 306 ? 15.290 -11.912 -15.666 1.00 9.30 303 ILE A CA 1
ATOM 2189 C C . ILE A 1 306 ? 15.708 -13.089 -14.788 1.00 8.11 303 ILE A C 1
ATOM 2190 O O . ILE A 1 306 ? 16.575 -13.877 -15.164 1.00 8.56 303 ILE A O 1
ATOM 2195 N N . PHE A 1 307 ? 15.115 -13.231 -13.607 1.00 8.65 304 PHE A N 1
ATOM 2196 C CA . PHE A 1 307 ? 15.618 -14.242 -12.688 1.00 7.90 304 PHE A CA 1
ATOM 2197 C C . PHE A 1 307 ? 15.490 -15.657 -13.226 1.00 7.24 304 PHE A C 1
ATOM 2198 O O . PHE A 1 307 ? 16.312 -16.509 -12.909 1.00 7.86 304 PHE A O 1
ATOM 2206 N N . GLY A 1 308 ? 14.499 -15.901 -14.080 1.00 7.95 305 GLY A N 1
ATOM 2207 C CA . GLY A 1 308 ? 14.388 -17.197 -14.723 1.00 8.00 305 GLY A CA 1
ATOM 2208 C C . GLY A 1 308 ? 15.574 -17.490 -15.633 1.00 7.72 305 GLY A C 1
ATOM 2209 O O . GLY A 1 308 ? 15.970 -18.647 -15.828 1.00 8.13 305 GLY A O 1
ATOM 2210 N N . VAL A 1 309 ? 16.151 -16.437 -16.203 1.00 8.15 306 VAL A N 1
ATOM 2211 C CA . VAL A 1 309 ? 17.263 -16.614 -17.128 1.00 7.97 306 VAL A CA 1
ATOM 2212 C C . VAL A 1 309 ? 18.521 -17.092 -16.412 1.00 8.21 306 VAL A C 1
ATOM 2213 O O . VAL A 1 309 ? 19.418 -17.637 -17.045 1.00 8.18 306 VAL A O 1
ATOM 2217 N N . HIS A 1 310 ? 18.589 -16.920 -15.099 1.00 7.61 307 HIS A N 1
ATOM 2218 C CA . HIS A 1 310 ? 19.742 -17.434 -14.360 1.00 7.95 307 HIS A CA 1
ATOM 2219 C C . HIS A 1 310 ? 19.711 -18.953 -14.338 1.00 8.23 307 HIS A C 1
ATOM 2220 O O . HIS A 1 310 ? 20.764 -19.600 -14.353 1.00 9.73 307 HIS A O 1
ATOM 2227 N N . LEU A 1 311 ? 18.515 -19.533 -14.342 1.00 7.72 308 LEU A N 1
ATOM 2228 C CA . LEU A 1 311 ? 18.387 -20.978 -14.507 1.00 7.51 308 LEU A CA 1
ATOM 2229 C C . LEU A 1 311 ? 18.680 -21.357 -15.962 1.00 8.10 308 LEU A C 1
ATOM 2230 O O . LEU A 1 311 ? 19.455 -22.275 -16.241 1.00 8.17 308 LEU A O 1
ATOM 2235 N N . TRP A 1 312 ? 18.074 -20.630 -16.895 1.00 8.01 309 TRP A N 1
ATOM 2236 C CA . TRP A 1 312 ? 18.256 -20.913 -18.314 1.00 8.06 309 TRP A CA 1
ATOM 2237 C C . TRP A 1 312 ? 19.738 -20.908 -18.721 1.00 7.45 309 TRP A C 1
ATOM 2238 O O . TRP A 1 312 ? 20.223 -21.862 -19.340 1.00 8.42 309 TRP A O 1
ATOM 2249 N N . ASP A 1 313 ? 20.447 -19.829 -18.394 1.00 7.94 310 ASP A N 1
ATOM 2250 C CA . ASP A 1 313 ? 21.853 -19.702 -18.771 1.00 7.57 310 ASP A CA 1
ATOM 2251 C C . ASP A 1 313 ? 22.696 -20.791 -18.089 1.00 7.27 310 ASP A C 1
ATOM 2252 O O . ASP A 1 313 ? 23.662 -21.286 -18.669 1.00 8.09 310 ASP A O 1
ATOM 2257 N N . SER A 1 314 ? 22.367 -21.140 -16.845 1.00 6.99 311 SER A N 1
ATOM 2258 C CA . SER A 1 314 ? 23.081 -22.235 -16.187 1.00 7.76 311 SER A CA 1
ATOM 2259 C C . SER A 1 314 ? 22.940 -23.513 -17.003 1.00 7.66 311 SER A C 1
ATOM 2260 O O . SER A 1 314 ? 23.906 -24.261 -17.189 1.00 8.16 311 SER A O 1
ATOM 2271 N N . THR A 1 316 ? 22.340 -23.660 -20.190 1.00 8.46 313 THR A N 1
ATOM 2272 C CA . THR A 1 316 ? 23.095 -23.539 -21.439 1.00 9.25 313 THR A CA 1
ATOM 2273 C C . THR A 1 316 ? 24.497 -24.113 -21.247 1.00 9.17 313 THR A C 1
ATOM 2274 O O . THR A 1 316 ? 24.985 -24.901 -22.066 1.00 8.85 313 THR A O 1
ATOM 2278 N N . LEU A 1 317 ? 25.147 -23.735 -20.151 1.00 8.57 314 LEU A N 1
ATOM 2279 C CA . LEU A 1 317 ? 26.476 -24.261 -19.868 1.00 8.30 314 LEU A CA 1
ATOM 2280 C C . LEU A 1 317 ? 26.458 -25.773 -19.677 1.00 8.47 314 LEU A C 1
ATOM 2281 O O . LEU A 1 317 ? 27.326 -26.484 -20.190 1.00 8.80 314 LEU A O 1
ATOM 2286 N N . VAL A 1 318 ? 25.494 -26.273 -18.920 1.00 7.81 315 VAL A N 1
ATOM 2287 C CA . VAL A 1 318 ? 25.417 -27.705 -18.668 1.00 8.40 315 VAL A CA 1
ATOM 2288 C C . VAL A 1 318 ? 25.154 -28.465 -19.967 1.00 8.75 315 VAL A C 1
ATOM 2289 O O . VAL A 1 318 ? 25.817 -29.466 -20.266 1.00 9.42 315 VAL A O 1
ATOM 2293 N N . GLU A 1 319 ? 24.184 -27.992 -20.737 1.00 9.16 316 GLU A N 1
ATOM 2294 C CA . GLU A 1 319 ? 23.846 -28.616 -22.006 1.00 9.42 316 GLU A CA 1
ATOM 2295 C C . GLU A 1 319 ? 25.048 -28.653 -22.939 1.00 9.21 316 GLU A C 1
ATOM 2296 O O . GLU A 1 319 ? 25.260 -29.645 -23.645 1.00 10.20 316 GLU A O 1
ATOM 2302 N N . ASN A 1 320 ? 25.834 -27.582 -22.957 1.00 9.76 317 ASN A N 1
ATOM 2303 C CA . ASN A 1 320 ? 27.004 -27.521 -23.818 1.00 10.61 317 ASN A CA 1
ATOM 2304 C C . ASN A 1 320 ? 28.071 -28.507 -23.399 1.00 10.56 317 ASN A C 1
ATOM 2305 O O . ASN A 1 320 ? 28.844 -28.956 -24.243 1.00 12.72 317 ASN A O 1
ATOM 2310 N N . ALA A 1 321 ? 28.118 -28.852 -22.117 1.00 9.49 318 ALA A N 1
ATOM 2311 C CA . ALA A 1 321 ? 29.151 -29.734 -21.580 1.00 10.15 318 ALA A CA 1
ATOM 2312 C C . ALA A 1 321 ? 28.787 -31.212 -21.670 1.00 10.25 318 ALA A C 1
ATOM 2313 O O . ALA A 1 321 ? 29.669 -32.076 -21.659 1.00 10.77 318 ALA A O 1
ATOM 2315 N N . ILE A 1 322 ? 27.500 -31.519 -21.735 1.00 10.22 319 ILE A N 1
ATOM 2316 C CA . ILE A 1 322 ? 27.049 -32.902 -21.646 1.00 11.24 319 ILE A CA 1
ATOM 2317 C C . ILE A 1 322 ? 27.550 -33.833 -22.763 1.00 10.72 319 ILE A C 1
ATOM 2318 O O . ILE A 1 322 ? 27.954 -34.953 -22.479 1.00 10.88 319 ILE A O 1
ATOM 2323 N N . PRO A 1 323 ? 27.533 -33.387 -24.028 1.00 11.44 320 PRO A N 1
ATOM 2324 C CA . PRO A 1 323 ? 27.981 -34.326 -25.064 1.00 12.41 320 PRO A CA 1
ATOM 2325 C C . PRO A 1 323 ? 29.420 -34.804 -24.838 1.00 11.42 320 PRO A C 1
ATOM 2326 O O . PRO A 1 323 ? 29.704 -35.994 -24.989 1.00 12.34 320 PRO A O 1
ATOM 2330 N N . ALA A 1 324 ? 30.326 -33.905 -24.477 1.00 11.71 321 ALA A N 1
ATOM 2331 C CA . ALA A 1 324 ? 31.687 -34.330 -24.177 1.00 11.94 321 ALA A CA 1
ATOM 2332 C C . ALA A 1 324 ? 31.729 -35.256 -22.967 1.00 11.25 321 ALA A C 1
ATOM 2333 O O . ALA A 1 324 ? 32.455 -36.255 -22.960 1.00 11.98 321 ALA A O 1
ATOM 2335 N N . ALA A 1 325 ? 30.938 -34.952 -21.944 1.00 11.12 322 ALA A N 1
ATOM 2336 C CA . ALA A 1 325 ? 30.926 -35.780 -20.750 1.00 10.26 322 ALA A CA 1
ATOM 2337 C C . ALA A 1 325 ? 30.428 -37.203 -21.039 1.00 11.16 322 ALA A C 1
ATOM 2338 O O . ALA A 1 325 ? 30.895 -38.170 -20.437 1.00 11.52 322 ALA A O 1
ATOM 2340 N N . LEU A 1 326 ? 29.473 -37.319 -21.960 1.00 10.14 323 LEU A N 1
ATOM 2341 C CA . LEU A 1 326 ? 28.928 -38.617 -22.345 1.00 10.82 323 LEU A CA 1
ATOM 2342 C C . LEU A 1 326 ? 29.962 -39.488 -23.045 1.00 10.56 323 LEU A C 1
ATOM 2343 O O . LEU A 1 326 ? 29.796 -40.701 -23.114 1.00 12.14 323 LEU A O 1
ATOM 2348 N N . LYS A 1 327 ? 31.015 -38.884 -23.587 1.00 10.66 324 LYS A N 1
ATOM 2349 C CA . LYS A 1 327 ? 32.080 -39.666 -24.218 1.00 11.64 324 LYS A CA 1
ATOM 2350 C C . LYS A 1 327 ? 32.975 -40.298 -23.167 1.00 12.08 324 LYS A C 1
ATOM 2351 O O . LYS A 1 327 ? 33.697 -41.256 -23.454 1.00 14.33 324 LYS A O 1
ATOM 2357 N N . ALA A 1 328 ? 32.921 -39.754 -21.954 1.00 12.26 325 ALA A N 1
ATOM 2358 C CA . ALA A 1 328 ? 33.808 -40.176 -20.874 1.00 12.01 325 ALA A CA 1
ATOM 2359 C C . ALA A 1 328 ? 33.193 -41.212 -19.944 1.00 12.07 325 ALA A C 1
ATOM 2360 O O . ALA A 1 328 ? 33.896 -42.077 -19.423 1.00 13.89 325 ALA A O 1
ATOM 2362 N N . ALA A 1 329 ? 31.886 -41.120 -19.721 1.00 12.88 326 ALA A N 1
ATOM 2363 C CA . ALA A 1 329 ? 31.238 -41.912 -18.684 1.00 12.79 326 ALA A CA 1
ATOM 2364 C C . ALA A 1 329 ? 29.729 -41.848 -18.824 1.00 12.66 326 ALA A C 1
ATOM 2365 O O . ALA A 1 329 ? 29.202 -41.012 -19.552 1.00 14.65 326 ALA A O 1
ATOM 2367 N N . LYS A 1 330 ? 29.038 -42.725 -18.105 1.00 14.45 327 LYS A N 1
ATOM 2368 C CA A LYS A 1 330 ? 27.582 -42.765 -18.133 0.60 14.92 327 LYS A CA 1
ATOM 2369 C CA B LYS A 1 330 ? 27.583 -42.765 -18.136 0.40 15.45 327 LYS A CA 1
ATOM 2370 C C . LYS A 1 330 ? 26.978 -41.857 -17.072 1.00 13.05 327 LYS A C 1
ATOM 2371 O O . LYS A 1 330 ? 27.558 -41.665 -16.005 1.00 12.87 327 LYS A O 1
ATOM 2382 N N . PRO A 1 331 ? 25.792 -41.307 -17.353 1.00 12.96 328 PRO A N 1
ATOM 2383 C CA . PRO A 1 331 ? 25.098 -40.521 -16.331 1.00 12.42 328 PRO A CA 1
ATOM 2384 C C . PRO A 1 331 ? 24.942 -41.320 -15.047 1.00 11.95 328 PRO A C 1
ATOM 2385 O O . PRO A 1 331 ? 24.820 -42.546 -15.077 1.00 13.40 328 PRO A O 1
ATOM 2389 N N . GLY A 1 332 ? 24.963 -40.624 -13.917 1.00 11.95 329 GLY A N 1
ATOM 2390 C CA . GLY A 1 332 ? 24.764 -41.263 -12.631 1.00 13.24 329 GLY A CA 1
ATOM 2391 C C . GLY A 1 332 ? 26.037 -41.745 -11.962 1.00 13.40 329 GLY A C 1
ATOM 2392 O O . GLY A 1 332 ? 25.983 -42.400 -10.921 1.00 15.48 329 GLY A O 1
ATOM 2393 N N . THR A 1 333 ? 27.184 -41.442 -12.563 1.00 13.11 330 THR A N 1
ATOM 2394 C CA . THR A 1 333 ? 28.478 -41.854 -12.020 1.00 12.95 330 THR A CA 1
ATOM 2395 C C . THR A 1 333 ? 29.303 -40.632 -11.651 1.00 11.57 330 THR A C 1
ATOM 2396 O O . THR A 1 333 ? 29.143 -39.566 -12.243 1.00 11.49 330 THR A O 1
ATOM 2400 N N . PRO A 1 334 ? 30.218 -40.794 -10.684 1.00 12.26 331 PRO A N 1
ATOM 2401 C CA . PRO A 1 334 ? 31.091 -39.665 -10.349 1.00 12.77 331 PRO A CA 1
ATOM 2402 C C . PRO A 1 334 ? 31.926 -39.230 -11.548 1.00 10.83 331 PRO A C 1
ATOM 2403 O O . PRO A 1 334 ? 32.207 -38.053 -11.697 1.00 11.19 331 PRO A O 1
ATOM 2407 N N . GLU A 1 335 ? 32.310 -40.169 -12.402 1.00 11.01 332 GLU A N 1
ATOM 2408 C CA . GLU A 1 335 ? 33.125 -39.832 -13.565 1.00 11.78 332 GLU A CA 1
ATOM 2409 C C . GLU A 1 335 ? 32.393 -38.895 -14.532 1.00 10.73 332 GLU A C 1
ATOM 2410 O O . GLU A 1 335 ? 32.996 -38.007 -15.123 1.00 10.59 332 GLU A O 1
ATOM 2416 N N . PHE A 1 336 ? 31.089 -39.096 -14.694 1.00 10.45 333 PHE A N 1
ATOM 2417 C CA . PHE A 1 336 ? 30.281 -38.217 -15.536 1.00 10.57 333 PHE A CA 1
ATOM 2418 C C . PHE A 1 336 ? 30.193 -36.817 -14.929 1.00 9.32 333 PHE A C 1
ATOM 2419 O O . PHE A 1 336 ? 30.363 -35.812 -15.618 1.00 9.63 333 PHE A O 1
ATOM 2427 N N . ARG A 1 337 ? 29.942 -36.756 -13.628 1.00 9.58 334 ARG A N 1
ATOM 2428 C CA . ARG A 1 337 ? 29.889 -35.471 -12.940 1.00 9.83 334 ARG A CA 1
ATOM 2429 C C . ARG A 1 337 ? 31.223 -34.731 -13.042 1.00 9.84 334 ARG A C 1
ATOM 2430 O O . ARG A 1 337 ? 31.253 -33.522 -13.239 1.00 9.43 334 ARG A O 1
ATOM 2438 N N . ALA A 1 338 ? 32.322 -35.463 -12.894 1.00 9.89 335 ALA A N 1
ATOM 2439 C CA . ALA A 1 338 ? 33.647 -34.859 -12.971 1.00 9.79 335 ALA A CA 1
ATOM 2440 C C . ALA A 1 338 ? 33.914 -34.348 -14.381 1.00 9.56 335 ALA A C 1
ATOM 2441 O O . ALA A 1 338 ? 34.550 -33.315 -14.564 1.00 9.77 335 ALA A O 1
ATOM 2443 N N . ALA A 1 339 ? 33.441 -35.083 -15.388 1.00 9.48 336 ALA A N 1
ATOM 2444 C CA . ALA A 1 339 ? 33.620 -34.658 -16.768 1.00 9.97 336 ALA A CA 1
ATOM 2445 C C . ALA A 1 339 ? 32.837 -33.376 -17.038 1.00 8.96 336 ALA A C 1
ATOM 2446 O O . ALA A 1 339 ? 33.317 -32.483 -17.724 1.00 9.60 336 ALA A O 1
ATOM 2448 N N . ILE A 1 340 ? 31.624 -33.275 -16.502 1.00 9.06 337 ILE A N 1
ATOM 2449 C CA . ILE A 1 340 ? 30.889 -32.019 -16.627 1.00 9.30 337 ILE A CA 1
ATOM 2450 C C . ILE A 1 340 ? 31.668 -30.868 -15.990 1.00 8.45 337 ILE A C 1
ATOM 2451 O O . ILE A 1 340 ? 31.804 -29.798 -16.582 1.00 8.74 337 ILE A O 1
ATOM 2456 N N . ARG A 1 341 ? 32.165 -31.090 -14.776 1.00 8.10 338 ARG A N 1
ATOM 2457 C CA . ARG A 1 341 ? 32.941 -30.061 -14.091 1.00 8.31 338 ARG A CA 1
ATOM 2458 C C . ARG A 1 341 ? 34.142 -29.631 -14.939 1.00 8.88 338 ARG A C 1
ATOM 2459 O O . ARG A 1 341 ? 34.425 -28.436 -15.072 1.00 9.06 338 ARG A O 1
ATOM 2467 N N . ASP A 1 342 ? 34.860 -30.606 -15.492 1.00 8.84 339 ASP A N 1
ATOM 2468 C CA . ASP A 1 342 ? 36.024 -30.328 -16.336 1.00 9.78 339 ASP A CA 1
ATOM 2469 C C . ASP A 1 342 ? 35.645 -29.542 -17.584 1.00 10.02 339 ASP A C 1
ATOM 2470 O O . ASP A 1 342 ? 36.370 -28.646 -18.018 1.00 11.38 339 ASP A O 1
ATOM 2475 N N . GLN A 1 343 ? 34.518 -29.897 -18.187 1.00 9.56 340 GLN A N 1
ATOM 2476 C CA . GLN A 1 343 ? 34.139 -29.303 -19.457 1.00 10.42 340 GLN A CA 1
ATOM 2477 C C . GLN A 1 343 ? 33.634 -27.865 -19.322 1.00 9.66 340 GLN A C 1
ATOM 2478 O O . GLN A 1 343 ? 33.942 -27.017 -20.162 1.00 10.65 340 GLN A O 1
ATOM 2484 N N . ILE A 1 344 ? 32.857 -27.565 -18.281 1.00 9.35 341 ILE A N 1
ATOM 2485 C CA . ILE A 1 344 ? 32.322 -26.209 -18.153 1.00 9.47 341 ILE A CA 1
ATOM 2486 C C . ILE A 1 344 ? 33.466 -25.208 -17.990 1.00 9.11 341 ILE A C 1
ATOM 2487 O O . ILE A 1 344 ? 33.412 -24.092 -18.492 1.00 10.09 341 ILE A O 1
ATOM 2492 N N . GLU A 1 345 ? 34.523 -25.645 -17.314 1.00 9.63 342 GLU A N 1
ATOM 2493 C CA . GLU A 1 345 ? 35.708 -24.843 -17.065 1.00 10.56 342 GLU A CA 1
ATOM 2494 C C . GLU A 1 345 ? 36.400 -24.396 -18.349 1.00 10.67 342 GLU A C 1
ATOM 2495 O O . GLU A 1 345 ? 37.191 -23.454 -18.322 1.00 11.92 342 GLU A O 1
ATOM 2501 N N . LYS A 1 346 ? 36.099 -25.078 -19.452 1.00 10.60 343 LYS A N 1
ATOM 2502 C CA . LYS A 1 346 ? 36.713 -24.808 -20.755 1.00 12.37 343 LYS A CA 1
ATOM 2503 C C . LYS A 1 346 ? 35.838 -23.938 -21.651 1.00 13.48 343 LYS A C 1
ATOM 2504 O O . LYS A 1 346 ? 36.229 -23.617 -22.776 1.00 14.60 343 LYS A O 1
ATOM 2510 N N . SER A 1 347 ? 34.654 -23.568 -21.176 1.00 10.98 344 SER A N 1
ATOM 2511 C CA . SER A 1 347 ? 33.720 -22.782 -21.985 1.00 11.25 344 SER A CA 1
ATOM 2512 C C . SER A 1 347 ? 34.291 -21.406 -22.313 1.00 10.71 344 SER A C 1
ATOM 2513 O O . SER A 1 347 ? 34.743 -20.695 -21.424 1.00 12.10 344 SER A O 1
ATOM 2516 N N . LYS A 1 348 ? 34.252 -21.029 -23.591 1.00 12.39 345 LYS A N 1
ATOM 2517 C CA . LYS A 1 348 ? 34.858 -19.783 -24.060 1.00 12.81 345 LYS A CA 1
ATOM 2518 C C . LYS A 1 348 ? 33.951 -19.022 -25.016 1.00 12.10 345 LYS A C 1
ATOM 2519 O O . LYS A 1 348 ? 33.159 -19.621 -25.746 1.00 13.14 345 LYS A O 1
ATOM 2525 N N . ASP A 1 349 ? 34.082 -17.699 -24.996 1.00 12.44 346 ASP A N 1
ATOM 2526 C CA A ASP A 1 349 ? 33.447 -16.847 -26.000 0.49 15.43 346 ASP A CA 1
ATOM 2527 C CA B ASP A 1 349 ? 33.440 -16.821 -25.969 0.51 14.64 346 ASP A CA 1
ATOM 2528 C C . ASP A 1 349 ? 31.953 -17.118 -26.134 1.00 14.52 346 ASP A C 1
ATOM 2529 O O . ASP A 1 349 ? 31.435 -17.176 -27.253 1.00 16.81 346 ASP A O 1
ATOM 2538 N N . LEU A 1 350 ? 31.262 -17.284 -25.014 1.00 11.84 347 LEU A N 1
ATOM 2539 C CA . LEU A 1 350 ? 29.853 -17.654 -25.050 1.00 11.99 347 LEU A CA 1
ATOM 2540 C C . LEU A 1 350 ? 28.962 -16.492 -24.655 1.00 10.75 347 LEU A C 1
ATOM 2541 O O . LEU A 1 350 ? 29.027 -16.015 -23.520 1.00 10.44 347 LEU A O 1
ATOM 2546 N N . ALA A 1 351 ? 28.118 -16.039 -25.574 1.00 11.72 348 ALA A N 1
ATOM 2547 C CA . ALA A 1 351 ? 27.146 -15.009 -25.246 1.00 10.21 348 ALA A CA 1
ATOM 2548 C C . ALA A 1 351 ? 25.994 -15.635 -24.477 1.00 10.42 348 ALA A C 1
ATOM 2549 O O . ALA A 1 351 ? 25.245 -16.449 -25.020 1.00 13.07 348 ALA A O 1
ATOM 2551 N N . LEU A 1 352 ? 25.878 -15.270 -23.206 1.00 9.39 349 LEU A N 1
ATOM 2552 C CA . LEU A 1 352 ? 24.748 -15.653 -22.368 1.00 8.85 349 LEU A CA 1
ATOM 2553 C C . LEU A 1 352 ? 23.873 -14.425 -22.170 1.00 8.45 349 LEU A C 1
ATOM 2554 O O . LEU A 1 352 ? 24.290 -13.306 -22.453 1.00 8.92 349 LEU A O 1
ATOM 2559 N N . ASN A 1 353 ? 22.666 -14.619 -21.656 1.00 8.16 350 ASN A N 1
ATOM 2560 C CA . ASN A 1 353 ? 21.837 -13.481 -21.281 1.00 8.70 350 ASN A CA 1
ATOM 2561 C C . ASN A 1 353 ? 22.488 -12.616 -20.217 1.00 8.84 350 ASN A C 1
ATOM 2562 O O . ASN A 1 353 ? 22.236 -11.413 -20.123 1.00 9.29 350 ASN A O 1
ATOM 2567 N N . ASN A 1 354 ? 23.350 -13.244 -19.420 1.00 8.02 351 ASN A N 1
ATOM 2568 C CA . ASN A 1 354 ? 24.069 -12.570 -18.357 1.00 8.38 351 ASN A CA 1
ATOM 2569 C C . ASN A 1 354 ? 25.325 -11.838 -18.819 1.00 8.64 351 ASN A C 1
ATOM 2570 O O . ASN A 1 354 ? 25.907 -11.087 -18.036 1.00 9.26 351 ASN A O 1
ATOM 2575 N N . GLY A 1 355 ? 25.752 -12.053 -20.060 1.00 8.56 352 GLY A N 1
ATOM 2576 C CA . GLY A 1 355 ? 26.951 -11.401 -20.565 1.00 9.14 352 GLY A CA 1
ATOM 2577 C C . GLY A 1 355 ? 27.805 -12.339 -21.386 1.00 8.64 352 GLY A C 1
ATOM 2578 O O . GLY A 1 355 ? 27.418 -13.478 -21.658 1.00 9.51 352 GLY A O 1
ATOM 2579 N N . LEU A 1 356 ? 28.969 -11.843 -21.795 1.00 9.97 353 LEU A N 1
ATOM 2580 C CA A LEU A 1 356 ? 29.924 -12.643 -22.553 0.65 9.14 353 LEU A CA 1
ATOM 2581 C CA B LEU A 1 356 ? 29.926 -12.630 -22.556 0.35 9.69 353 LEU A CA 1
ATOM 2582 C C . LEU A 1 356 ? 30.821 -13.403 -21.592 1.00 9.10 353 LEU A C 1
ATOM 2583 O O . LEU A 1 356 ? 31.614 -12.806 -20.854 1.00 10.85 353 LEU A O 1
ATOM 2592 N N . SER A 1 357 ? 30.687 -14.723 -21.615 1.00 9.49 354 SER A N 1
ATOM 2593 C CA . SER A 1 357 ? 31.288 -15.587 -20.616 1.00 9.49 354 SER A CA 1
ATOM 2594 C C . SER A 1 357 ? 32.518 -16.329 -21.129 1.00 8.75 354 SER A C 1
ATOM 2595 O O . SER A 1 357 ? 32.470 -16.991 -22.170 1.00 9.96 354 SER A O 1
ATOM 2598 N N . ASN A 1 358 ? 33.601 -16.236 -20.361 1.00 9.62 355 ASN A N 1
ATOM 2599 C CA . ASN A 1 358 ? 34.838 -16.955 -20.632 1.00 9.60 355 ASN A CA 1
ATOM 2600 C C . ASN A 1 358 ? 35.313 -17.614 -19.349 1.00 8.76 355 ASN A C 1
ATOM 2601 O O . ASN A 1 358 ? 35.847 -16.953 -18.468 1.00 10.05 355 ASN A O 1
ATOM 2614 N N . THR A 1 360 ? 37.616 -20.000 -16.882 1.00 10.39 357 THR A N 1
ATOM 2615 C CA . THR A 1 360 ? 38.993 -20.471 -16.771 1.00 10.79 357 THR A CA 1
ATOM 2616 C C . THR A 1 360 ? 39.080 -21.285 -15.483 1.00 10.32 357 THR A C 1
ATOM 2617 O O . THR A 1 360 ? 38.152 -21.270 -14.671 1.00 10.24 357 THR A O 1
ATOM 2621 N N . PRO A 1 361 ? 40.203 -21.977 -15.256 1.00 10.92 358 PRO A N 1
ATOM 2622 C CA . PRO A 1 361 ? 40.304 -22.729 -13.998 1.00 11.09 358 PRO A CA 1
ATOM 2623 C C . PRO A 1 361 ? 40.181 -21.844 -12.754 1.00 11.32 358 PRO A C 1
ATOM 2624 O O . PRO A 1 361 ? 39.721 -22.322 -11.708 1.00 12.77 358 PRO A O 1
ATOM 2628 N N . ASP A 1 362 ? 40.565 -20.577 -12.846 1.00 11.36 359 ASP A N 1
ATOM 2629 C CA . ASP A 1 362 ? 40.495 -19.690 -11.693 1.00 12.39 359 ASP A CA 1
ATOM 2630 C C . ASP A 1 362 ? 39.259 -18.796 -11.661 1.00 11.64 359 ASP A C 1
ATOM 2631 O O . ASP A 1 362 ? 38.894 -18.268 -10.604 1.00 12.67 359 ASP A O 1
ATOM 2636 N N . ASN A 1 363 ? 38.604 -18.652 -12.806 1.00 9.52 360 ASN A N 1
ATOM 2637 C CA . ASN A 1 363 ? 37.422 -17.810 -12.917 1.00 9.74 360 ASN A CA 1
ATOM 2638 C C . ASN A 1 363 ? 36.214 -18.629 -13.347 1.00 8.78 360 ASN A C 1
ATOM 2639 O O . ASN A 1 363 ? 36.040 -18.933 -14.526 1.00 8.76 360 ASN A O 1
ATOM 2644 N N . HIS A 1 364 ? 35.394 -18.999 -12.367 1.00 7.62 361 HIS A N 1
ATOM 2645 C CA . HIS A 1 364 ? 34.198 -19.789 -12.620 1.00 7.60 361 HIS A CA 1
ATOM 2646 C C . HIS A 1 364 ? 32.941 -18.919 -12.734 1.00 7.18 361 HIS A C 1
ATOM 2647 O O . HIS A 1 364 ? 31.816 -19.422 -12.676 1.00 7.91 361 HIS A O 1
ATOM 2654 N N . ASN A 1 365 ? 33.158 -17.617 -12.905 1.00 7.55 362 ASN A N 1
ATOM 2655 C CA . ASN A 1 365 ? 32.095 -16.653 -13.203 1.00 7.63 362 ASN A CA 1
ATOM 2656 C C . ASN A 1 365 ? 32.123 -16.332 -14.700 1.00 7.63 362 ASN A C 1
ATOM 2657 O O . ASN A 1 365 ? 31.163 -16.612 -15.423 1.00 8.45 362 ASN A O 1
ATOM 2662 N N . GLY A 1 366 ? 33.235 -15.762 -15.158 1.00 8.02 363 GLY A N 1
ATOM 2663 C CA . GLY A 1 366 ? 33.494 -15.676 -16.583 1.00 8.58 363 GLY A CA 1
ATOM 2664 C C . GLY A 1 366 ? 33.383 -14.303 -17.217 1.00 8.54 363 GLY A C 1
ATOM 2665 O O . GLY A 1 366 ? 33.498 -14.198 -18.441 1.00 9.55 363 GLY A O 1
ATOM 2666 N N . TYR A 1 367 ? 33.185 -13.260 -16.421 1.00 9.04 364 TYR A N 1
ATOM 2667 C CA . TYR A 1 367 ? 32.881 -11.934 -16.960 1.00 9.37 364 TYR A CA 1
ATOM 2668 C C . TYR A 1 367 ? 33.900 -10.891 -16.561 1.00 10.34 364 TYR A C 1
ATOM 2669 O O . TYR A 1 367 ? 34.615 -11.039 -15.572 1.00 11.23 364 TYR A O 1
ATOM 2678 N N . ASP A 1 368 ? 33.934 -9.805 -17.325 1.00 10.25 365 ASP A N 1
ATOM 2679 C CA . ASP A 1 368 ? 34.692 -8.622 -16.952 1.00 11.94 365 ASP A CA 1
ATOM 2680 C C . ASP A 1 368 ? 33.796 -7.402 -17.094 1.00 10.59 365 ASP A C 1
ATOM 2681 O O . ASP A 1 368 ? 32.580 -7.529 -17.190 1.00 10.17 365 ASP A O 1
ATOM 2686 N N . GLU A 1 369 ? 34.396 -6.216 -17.117 1.00 12.29 366 GLU A N 1
ATOM 2687 C CA . GLU A 1 369 ? 33.628 -4.979 -17.138 1.00 11.33 366 GLU A CA 1
ATOM 2688 C C . GLU A 1 369 ? 32.754 -4.839 -18.379 1.00 10.98 366 GLU A C 1
ATOM 2689 O O . GLU A 1 369 ? 31.818 -4.039 -18.390 1.00 12.38 366 GLU A O 1
ATOM 2695 N N . ARG A 1 370 ? 33.031 -5.612 -19.420 1.00 10.70 367 ARG A N 1
ATOM 2696 C CA . ARG A 1 370 ? 32.205 -5.541 -20.616 1.00 11.78 367 ARG A CA 1
ATOM 2697 C C . ARG A 1 370 ? 30.801 -6.062 -20.382 1.00 12.45 367 ARG A C 1
ATOM 2698 O O . ARG A 1 370 ? 29.903 -5.810 -21.185 1.00 15.81 367 ARG A O 1
ATOM 2706 N N . SER A 1 371 ? 30.599 -6.773 -19.280 1.00 10.63 368 SER A N 1
ATOM 2707 C CA A SER A 1 371 ? 29.317 -7.359 -18.893 0.53 11.84 368 SER A CA 1
ATOM 2708 C CA B SER A 1 371 ? 29.260 -7.278 -19.057 0.47 9.47 368 SER A CA 1
ATOM 2709 C C . SER A 1 371 ? 28.424 -6.393 -18.128 1.00 9.93 368 SER A C 1
ATOM 2710 O O . SER A 1 371 ? 27.267 -6.703 -17.858 1.00 10.01 368 SER A O 1
ATOM 2715 N N . ALA A 1 372 ? 28.974 -5.256 -17.707 1.00 10.33 369 ALA A N 1
ATOM 2716 C CA . ALA A 1 372 ? 28.212 -4.308 -16.897 1.00 10.60 369 ALA A CA 1
ATOM 2717 C C . ALA A 1 372 ? 27.514 -3.304 -17.798 1.00 9.74 369 ALA A C 1
ATOM 2718 O O . ALA A 1 372 ? 28.165 -2.514 -18.489 1.00 12.41 369 ALA A O 1
ATOM 2720 N N . PHE A 1 373 ? 26.191 -3.344 -17.809 1.00 9.86 370 PHE A N 1
ATOM 2721 C CA . PHE A 1 373 ? 25.384 -2.383 -18.558 1.00 10.78 370 PHE A CA 1
ATOM 2722 C C . PHE A 1 373 ? 24.616 -1.493 -17.592 1.00 10.82 370 PHE A C 1
ATOM 2723 O O . PHE A 1 373 ? 23.982 -1.983 -16.659 1.00 11.37 370 PHE A O 1
ATOM 2731 N N . LEU A 1 374 ? 24.680 -0.185 -17.788 1.00 11.49 371 LEU A N 1
ATOM 2732 C CA . LEU A 1 374 ? 23.921 0.730 -16.951 1.00 11.65 371 LEU A CA 1
ATOM 2733 C C . LEU A 1 374 ? 22.472 0.747 -17.397 1.00 11.31 371 LEU A C 1
ATOM 2734 O O . LEU A 1 374 ? 22.177 1.047 -18.558 1.00 12.13 371 LEU A O 1
ATOM 2739 N N . ILE A 1 375 ? 21.588 0.407 -16.467 1.00 11.06 372 ILE A N 1
ATOM 2740 C CA . ILE A 1 375 ? 20.162 0.292 -16.714 1.00 10.97 372 ILE A CA 1
ATOM 2741 C C . ILE A 1 375 ? 19.433 1.386 -15.950 1.00 11.33 372 ILE A C 1
ATOM 2742 O O . ILE A 1 375 ? 19.780 1.689 -14.804 1.00 12.68 372 ILE A O 1
ATOM 2747 N N . GLU A 1 376 ? 18.417 1.964 -16.579 1.00 12.09 373 GLU A N 1
ATOM 2748 C CA . GLU A 1 376 ? 17.581 2.973 -15.951 1.00 12.07 373 GLU A CA 1
ATOM 2749 C C . GLU A 1 376 ? 16.125 2.547 -16.069 1.00 12.80 373 GLU A C 1
ATOM 2750 O O . GLU A 1 376 ? 15.724 1.988 -17.094 1.00 14.86 373 GLU A O 1
ATOM 2756 N N . ILE A 1 377 ? 15.331 2.804 -15.032 1.00 12.08 374 ILE A N 1
ATOM 2757 C CA . ILE A 1 377 ? 13.885 2.641 -15.139 1.00 13.56 374 ILE A CA 1
ATOM 2758 C C . ILE A 1 377 ? 13.320 3.929 -15.729 1.00 13.77 374 ILE A C 1
ATOM 2759 O O . ILE A 1 377 ? 13.366 4.985 -15.097 1.00 14.92 374 ILE A O 1
ATOM 2764 N N . ARG A 1 378 ? 12.834 3.839 -16.964 1.00 14.83 375 ARG A N 1
ATOM 2765 C CA A ARG A 1 378 ? 12.265 4.985 -17.668 0.77 17.37 375 ARG A CA 1
ATOM 2766 C CA B ARG A 1 378 ? 12.273 4.984 -17.663 0.23 19.34 375 ARG A CA 1
ATOM 2767 C C . ARG A 1 378 ? 10.879 4.634 -18.165 1.00 17.69 375 ARG A C 1
ATOM 2768 O O . ARG A 1 378 ? 10.708 3.661 -18.894 1.00 16.69 375 ARG A O 1
ATOM 2783 N N . ASP A 1 379 ? 9.893 5.435 -17.775 1.00 19.91 376 ASP A N 1
ATOM 2784 C CA . ASP A 1 379 ? 8.511 5.195 -18.172 1.00 24.14 376 ASP A CA 1
ATOM 2785 C C . ASP A 1 379 ? 8.093 3.754 -17.900 1.00 21.21 376 ASP A C 1
ATOM 2786 O O . ASP A 1 379 ? 7.444 3.111 -18.721 1.00 20.07 376 ASP A O 1
ATOM 2791 N N . GLY A 1 380 ? 8.485 3.244 -16.739 1.00 18.37 377 GLY A N 1
ATOM 2792 C CA . GLY A 1 380 ? 8.023 1.944 -16.298 1.00 18.21 377 GLY A CA 1
ATOM 2793 C C . GLY A 1 380 ? 8.626 0.760 -17.034 1.00 15.18 377 GLY A C 1
ATOM 2794 O O . GLY A 1 380 ? 8.030 -0.315 -17.061 1.00 16.58 377 GLY A O 1
ATOM 2795 N N . ALA A 1 381 ? 9.809 0.945 -17.614 1.00 15.99 378 ALA A N 1
ATOM 2796 C CA . ALA A 1 381 ? 10.522 -0.151 -18.265 1.00 14.47 378 ALA A CA 1
ATOM 2797 C C . ALA A 1 381 ? 12.018 -0.032 -18.030 1.00 12.82 378 ALA A C 1
ATOM 2798 O O . ALA A 1 381 ? 12.538 1.072 -17.851 1.00 14.45 378 ALA A O 1
ATOM 2800 N N . PHE A 1 382 ? 12.708 -1.172 -18.030 1.00 12.19 379 PHE A N 1
ATOM 2801 C CA . PHE A 1 382 ? 14.165 -1.177 -17.985 1.00 11.56 379 PHE A CA 1
ATOM 2802 C C . PHE A 1 382 ? 14.741 -0.782 -19.342 1.00 12.87 379 PHE A C 1
ATOM 2803 O O . PHE A 1 382 ? 14.404 -1.370 -20.370 1.00 13.84 379 PHE A O 1
ATOM 2811 N N . ARG A 1 383 ? 15.618 0.215 -19.333 1.00 12.27 380 ARG A N 1
ATOM 2812 C CA . ARG A 1 383 ? 16.218 0.736 -20.556 1.00 13.33 380 ARG A CA 1
ATOM 2813 C C . ARG A 1 383 ? 17.716 0.888 -20.362 1.00 13.60 380 ARG A C 1
ATOM 2814 O O . ARG A 1 383 ? 18.183 1.079 -19.241 1.00 13.43 380 ARG A O 1
ATOM 2822 N N . LEU A 1 384 ? 18.481 0.817 -21.443 1.00 12.49 381 LEU A N 1
ATOM 2823 C CA . LEU A 1 384 ? 19.876 1.224 -21.353 1.00 14.14 381 LEU A CA 1
ATOM 2824 C C . LEU A 1 384 ? 19.946 2.703 -21.005 1.00 15.74 381 LEU A C 1
ATOM 2825 O O . LEU A 1 384 ? 19.293 3.531 -21.645 1.00 19.48 381 LEU A O 1
ATOM 2830 N N . LYS A 1 385 ? 20.728 3.050 -19.991 1.00 16.51 382 LYS A N 1
ATOM 2831 C CA . LYS A 1 385 ? 20.917 4.451 -19.637 1.00 20.16 382 LYS A CA 1
ATOM 2832 C C . LYS A 1 385 ? 21.703 5.147 -20.735 1.00 26.17 382 LYS A C 1
ATOM 2833 O O . LYS A 1 385 ? 22.716 4.624 -21.195 1.00 24.46 382 LYS A O 1
#

Solvent-accessible surface area: 13921 Å² total

Foldseek 3Di:
DDFAEEEEEACAALLNLQVVLQVLLVLLDDQDFLRTGYYYHYYYQNPPLVSLLVSLCCCCVPVVHLAYEDDRDDVNQQVVLQVCQVSLFAYYHAAPVCQPFDSSSLRYFFAAYHPLLLVVVLLVCLVVVWAEEEEEEAPDRQRVSNVVSSCVCNVVSRHHHQDYHYDHSPDPADQVSLVSRVVSVGQEYEYEYAHQSSLHSLVNNVVVPNDHAYEYECRQQWLVNLVVNPPSQAFYKYWFFCLQAVVVPPPDVLVVQNCSSQVSSCVSPVNDGGTCSNLRSVQVCLQSVQQNQLVVFDDHSDSSSSNSSSVRSQQDAQDQGRNGGAHHSRDSHGDHNRGIFMWGQHPSGTHGD

InterPro domains:
  IPR028081 Leucine-binding protein domain [PF13458] (24-363)
  IPR028082 Periplasmic binding protein-like I [SSF53822] (24-380)
  IPR051010 Branched-chain amino acid transport protein [PTHR30483] (7-381)

B-factor: mean 17.01, std 10.28, range [6.16, 58.88]

Radius of gyration: 20.03 Å; Cα contacts (8 Å, |Δi|>4): 815; chains: 1; bounding box: 40×62×46 Å

Secondary structure (DSSP, 8-state):
---EEEEE---SSTTHHHHHHHHHHGGGS-SEETTEEEEEEE---TT-HHHHHHHHHHHHHTS--SEEE--SSHHHHHHHHHHHHHTT-------GGGT---TTGGG----SPPTT--HHHHHHHHHTT--EEEEEEESSHHHHHHHHHHHHHHHHHT-EE---EEE-TT-S--HHHHHHHHHT--SEEEEE--SGGGHHHHHHHHHTT--SEEE--GGG-SHHHHHHHGGGGTT-EEEE-HHHHTT--TT-HHHHHHHHHHHHHHHHTTTPPPPHHHHHHHH--HHHHHHHHHHHH--TTSHHHHHHHHHHHTT--SEEETTEEE---S-SS---GGG-EEEEEETTEEEE-

Sequence (353 aa):
QAEIKIGITSASGPGAALGQPQSSKTVAALPKKEIGGEKKVTYFALDDESDDPTKAAQNARKKLLSEEEKVDVLIGSSLTPPVSLPLIDIAAEAKKTPLTAAAAIILVAPDERRRKWVYKVVPNDDIAEEAIGKYIAKKTGAKKVGYIGFSDAYGEGYYKVLAAAAPKLGFELTTHEVYARSDASVTGQVLKIIATKKPDAVFIASAGTPAVLPQKALREERGFKGAIYQTHGVATEEFIKKLGGKKDVEEGAIFAGEAFSGAEDPADDSPFRKKVKARRFVDAYKAANGGAAPTIFGVHLWDSTLVENAIPAALKAAKKPGTPEFRAAIRDQIEKSKDDLALNNGLLSNTPDNHNGYDERSSAFLIEIRRDGAFRLK

CATH classification: 3.40.50.2300 (+1 more: 3.40.50.2300)

Nearest PDB structures (foldseek):
  7ylt-assembly2_D  TM=8.770E-01  e=4.781E-39  Variovorax paradoxus
  3ukj-assembly1_A  TM=9.462E-01  e=3.154E-36  Rhodopseudomonas palustris HaA2
  3uk0-assembly1_A  TM=9.417E-01  e=2.480E-36  Rhodopseudomonas palustris BisB5
  7ylt-assembly3_C  TM=8.710E-01  e=2.240E-37  Variovorax paradoxus
  4jb2-assembly1_A  TM=9.219E-01  e=4.716E-35  Rhodopseudomonas palustris CGA009